Protein AF-A0A1B1AZW5-F1 (afdb_monomer_lite)

Structure (mmCIF, N/CA/C/O backbone):
data_AF-A0A1B1AZW5-F1
#
_entry.id   AF-A0A1B1AZW5-F1
#
loop_
_atom_site.group_PDB
_atom_site.id
_atom_site.type_symbol
_atom_site.label_atom_id
_atom_site.label_alt_id
_atom_site.label_comp_id
_atom_site.label_asym_id
_atom_site.label_entity_id
_atom_site.label_seq_id
_atom_site.pdbx_PDB_ins_code
_atom_site.Cartn_x
_atom_site.Cartn_y
_atom_site.Cartn_z
_atom_site.occupancy
_atom_site.B_iso_or_equiv
_atom_site.auth_seq_id
_atom_site.auth_comp_id
_atom_site.auth_asym_id
_atom_site.auth_atom_id
_atom_site.pdbx_PDB_model_num
ATOM 1 N N . MET A 1 1 ? 13.189 27.263 -8.859 1.00 41.69 1 MET A N 1
ATOM 2 C CA . MET A 1 1 ? 13.300 25.810 -9.128 1.00 41.69 1 MET A CA 1
ATOM 3 C C . MET A 1 1 ? 13.909 25.127 -7.905 1.00 41.69 1 MET A C 1
ATOM 5 O O . MET A 1 1 ? 14.859 25.673 -7.360 1.00 41.69 1 MET A O 1
ATOM 9 N N . CYS A 1 2 ? 13.356 24.007 -7.424 1.00 48.41 2 CYS A N 1
ATOM 10 C CA . CYS A 1 2 ? 13.977 23.192 -6.366 1.00 48.41 2 CYS A CA 1
ATOM 11 C C . CYS A 1 2 ? 14.893 22.147 -7.014 1.00 48.41 2 CYS A C 1
ATOM 13 O O . CYS A 1 2 ? 14.429 21.382 -7.853 1.00 48.41 2 CYS A O 1
ATOM 15 N N . ASN A 1 3 ? 16.177 22.149 -6.657 1.00 66.25 3 ASN A N 1
ATOM 16 C CA . ASN A 1 3 ? 17.158 21.168 -7.116 1.00 66.25 3 ASN A CA 1
ATOM 17 C C . ASN A 1 3 ? 16.912 19.809 -6.425 1.00 66.25 3 ASN A C 1
ATOM 19 O O . ASN A 1 3 ? 16.440 19.784 -5.289 1.00 66.25 3 ASN A O 1
ATOM 23 N N . ALA A 1 4 ? 17.239 18.688 -7.072 1.00 61.00 4 ALA A N 1
ATOM 24 C CA . ALA A 1 4 ? 17.074 17.344 -6.502 1.00 61.00 4 ALA A CA 1
ATOM 25 C C . ALA A 1 4 ? 17.866 17.168 -5.191 1.00 61.00 4 ALA A C 1
ATOM 27 O O . ALA A 1 4 ? 17.342 16.615 -4.228 1.00 61.00 4 ALA A O 1
ATOM 28 N N . ALA A 1 5 ? 19.068 17.749 -5.124 1.00 61.84 5 ALA A N 1
ATOM 29 C CA . ALA A 1 5 ? 19.890 17.773 -3.912 1.00 61.84 5 ALA A CA 1
ATOM 30 C C . ALA A 1 5 ? 19.177 18.456 -2.730 1.00 61.84 5 ALA A C 1
ATOM 32 O O . ALA A 1 5 ? 19.218 17.975 -1.605 1.00 61.84 5 ALA A O 1
ATOM 33 N N . ASP A 1 6 ? 18.432 19.531 -2.994 1.00 62.59 6 ASP A N 1
ATOM 34 C CA . ASP A 1 6 ? 17.707 20.254 -1.948 1.00 62.59 6 ASP A CA 1
ATOM 35 C C . ASP A 1 6 ? 16.499 19.465 -1.420 1.00 62.59 6 ASP A C 1
ATOM 37 O O . ASP A 1 6 ? 16.101 19.625 -0.266 1.00 62.59 6 ASP A O 1
ATOM 41 N N . ALA A 1 7 ? 15.884 18.633 -2.265 1.00 67.31 7 ALA A N 1
ATOM 42 C CA . ALA A 1 7 ? 14.801 17.747 -1.852 1.00 67.31 7 ALA A CA 1
ATOM 43 C C . ALA A 1 7 ? 15.326 16.591 -0.985 1.00 67.31 7 ALA A C 1
ATOM 45 O O . ALA A 1 7 ? 14.679 16.219 -0.004 1.00 67.31 7 ALA A O 1
ATOM 46 N N . GLU A 1 8 ? 16.507 16.062 -1.315 1.00 60.97 8 GLU A N 1
ATOM 47 C CA . GLU A 1 8 ? 17.196 15.038 -0.529 1.00 60.97 8 GLU A CA 1
ATOM 48 C C . GLU A 1 8 ? 17.632 15.579 0.843 1.00 60.97 8 GLU A C 1
ATOM 50 O O . GLU A 1 8 ? 17.304 14.981 1.872 1.00 60.97 8 GLU A O 1
ATOM 55 N N . ASP A 1 9 ? 18.251 16.762 0.876 1.00 70.38 9 ASP A N 1
ATOM 56 C CA . ASP A 1 9 ? 18.648 17.448 2.111 1.00 70.38 9 ASP A CA 1
ATOM 57 C C . ASP A 1 9 ? 17.438 17.768 3.000 1.00 70.38 9 ASP A C 1
ATOM 59 O O . ASP A 1 9 ? 17.462 17.560 4.219 1.00 70.38 9 ASP A O 1
ATOM 63 N N . LEU A 1 10 ? 16.338 18.228 2.394 1.00 74.38 10 LEU A N 1
ATOM 64 C CA . LEU A 1 10 ? 15.077 18.447 3.098 1.00 74.38 10 LEU A CA 1
ATOM 65 C C . LEU A 1 10 ? 14.544 17.135 3.691 1.00 74.38 10 LEU A C 1
ATOM 67 O O . LEU A 1 10 ? 14.148 17.105 4.857 1.00 74.38 10 LEU A O 1
ATOM 71 N N . GLY A 1 11 ? 14.562 16.045 2.920 1.00 62.47 11 GLY A N 1
ATOM 72 C CA . GLY A 1 11 ? 14.155 14.718 3.379 1.00 62.47 11 GLY A CA 1
ATOM 73 C C . GLY A 1 11 ? 14.981 14.230 4.572 1.00 62.47 11 GLY A C 1
ATOM 74 O O . GLY A 1 11 ? 14.414 13.787 5.576 1.00 62.47 11 GLY A O 1
ATOM 75 N N . GLN A 1 12 ? 16.308 14.381 4.516 1.00 63.00 12 GLN A N 1
ATOM 76 C CA . GLN A 1 12 ? 17.202 14.046 5.627 1.00 63.00 12 GLN A CA 1
ATOM 77 C C . GLN A 1 12 ? 16.923 14.898 6.870 1.00 63.00 12 GLN A C 1
ATOM 79 O O . GLN A 1 12 ? 16.816 14.363 7.978 1.00 63.00 12 GLN A O 1
ATOM 84 N N . ALA A 1 13 ? 16.749 16.213 6.707 1.00 71.81 13 ALA A N 1
ATOM 85 C CA . ALA A 1 13 ? 16.444 17.117 7.813 1.00 71.81 13 ALA A CA 1
ATOM 86 C C . ALA A 1 13 ? 15.123 16.746 8.506 1.00 71.81 13 ALA A C 1
ATOM 88 O O . ALA A 1 13 ? 15.053 16.703 9.740 1.00 71.81 13 ALA A O 1
ATOM 89 N N . VAL A 1 14 ? 14.093 16.412 7.722 1.00 78.19 14 VAL A N 1
ATOM 90 C CA . VAL A 1 14 ? 12.798 15.945 8.232 1.00 78.19 14 VAL A CA 1
ATOM 91 C C . VAL A 1 14 ? 12.947 14.624 8.977 1.00 78.19 14 VAL A C 1
ATOM 93 O O . VAL A 1 14 ? 12.447 14.513 10.096 1.00 78.19 14 VAL A O 1
ATOM 96 N N . ALA A 1 15 ? 13.674 13.653 8.420 1.00 60.72 15 ALA A N 1
ATOM 97 C CA . ALA A 1 15 ? 13.893 12.351 9.047 1.00 60.72 15 ALA A CA 1
ATOM 98 C C . ALA A 1 15 ? 14.644 12.465 10.385 1.00 60.72 15 ALA A C 1
ATOM 100 O O . ALA A 1 15 ? 14.195 11.919 11.395 1.00 60.72 15 ALA A O 1
ATOM 101 N N . ILE A 1 16 ? 15.738 13.234 10.434 1.00 73.50 16 ILE A N 1
ATOM 102 C CA . ILE A 1 16 ? 16.523 13.460 11.660 1.00 73.50 16 ILE A CA 1
ATOM 103 C C . ILE A 1 16 ? 15.673 14.161 12.724 1.00 73.50 16 ILE A C 1
ATOM 105 O O . ILE A 1 16 ? 15.733 13.816 13.909 1.00 73.50 16 ILE A O 1
ATOM 109 N N . ARG A 1 17 ? 14.873 15.156 12.326 1.00 67.19 17 ARG A N 1
ATOM 110 C CA . ARG A 1 17 ? 14.063 15.937 13.265 1.00 67.19 17 ARG A CA 1
ATOM 111 C C . ARG A 1 17 ? 12.839 15.169 13.756 1.00 67.19 17 ARG A C 1
ATOM 113 O O . ARG A 1 17 ? 12.508 15.278 14.935 1.00 67.19 17 ARG A O 1
ATOM 120 N N . ALA A 1 18 ? 12.235 14.345 12.904 1.00 66.25 18 ALA A N 1
ATOM 121 C CA . ALA A 1 18 ? 11.207 13.391 13.298 1.00 66.25 18 ALA A CA 1
ATOM 122 C C . ALA A 1 18 ? 11.770 12.333 14.261 1.00 66.25 18 ALA A C 1
ATOM 124 O O . ALA A 1 18 ? 11.164 12.065 15.292 1.00 66.25 18 ALA A O 1
ATOM 125 N N . TRP A 1 19 ? 12.963 11.794 13.996 1.00 68.00 19 TRP A N 1
ATOM 126 C CA . TRP A 1 19 ? 13.606 10.820 14.881 1.00 68.00 19 TRP A CA 1
ATOM 127 C C . TRP A 1 19 ? 13.914 11.403 16.269 1.00 68.00 19 TRP A C 1
ATOM 129 O O . TRP A 1 19 ? 13.552 10.812 17.284 1.00 68.00 19 TRP A O 1
ATOM 139 N N . ARG A 1 20 ? 14.494 12.608 16.333 1.00 59.97 20 ARG A N 1
ATOM 140 C CA . ARG A 1 20 ? 14.781 13.301 17.605 1.00 59.97 20 ARG A CA 1
ATOM 141 C C . ARG A 1 20 ? 13.521 13.735 18.354 1.00 59.97 20 ARG A C 1
ATOM 143 O O . ARG A 1 20 ? 13.502 13.719 19.580 1.00 59.97 20 ARG A O 1
ATOM 150 N N . GLY A 1 21 ? 12.486 14.151 17.626 1.00 61.44 21 GLY A N 1
ATOM 151 C CA . GLY A 1 21 ? 11.216 14.601 18.196 1.00 61.44 21 GLY A CA 1
ATOM 152 C C . GLY A 1 21 ? 10.275 13.466 18.598 1.00 61.44 21 GLY A C 1
ATOM 153 O O . GLY A 1 21 ? 9.289 13.718 19.280 1.00 61.44 21 GLY A O 1
ATOM 154 N N . TYR A 1 22 ? 10.566 12.226 18.198 1.00 56.12 22 TYR A N 1
ATOM 155 C CA . TYR A 1 22 ? 9.701 11.079 18.467 1.00 56.12 22 TYR A CA 1
ATOM 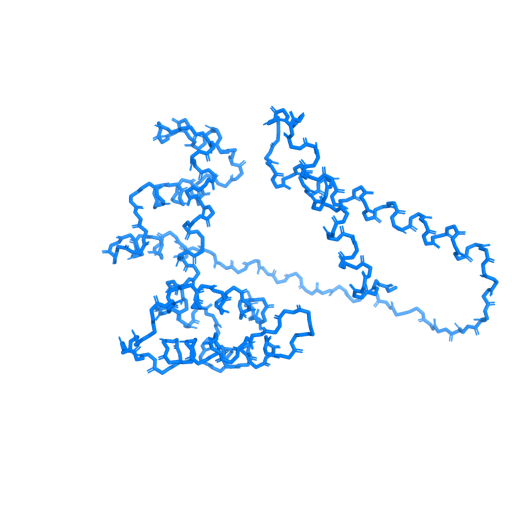156 C C . TYR A 1 22 ? 9.489 10.853 19.969 1.00 56.12 22 TYR A C 1
ATOM 158 O O . TYR A 1 22 ? 8.372 10.596 20.402 1.00 56.12 22 TYR A O 1
ATOM 166 N N . ALA A 1 23 ? 10.538 11.028 20.778 1.00 47.47 23 ALA A N 1
ATOM 167 C CA . ALA A 1 23 ? 10.471 10.853 22.230 1.00 47.47 23 ALA A CA 1
ATOM 168 C C . ALA A 1 23 ? 9.540 11.860 22.938 1.00 47.47 23 ALA A C 1
ATOM 170 O O . ALA A 1 23 ? 9.109 11.609 24.058 1.00 47.47 23 ALA A O 1
ATOM 171 N N . THR A 1 24 ? 9.235 12.996 22.303 1.00 50.38 24 THR A N 1
ATOM 172 C CA . THR A 1 24 ? 8.373 14.058 22.850 1.00 50.38 24 THR A CA 1
ATOM 173 C C . THR A 1 24 ? 7.056 14.207 22.090 1.00 50.38 24 THR A C 1
ATOM 175 O O . THR A 1 24 ? 6.250 15.088 22.403 1.00 50.38 24 THR A O 1
ATOM 178 N N . PHE A 1 25 ? 6.814 13.352 21.097 1.00 59.03 25 PHE A N 1
ATOM 179 C CA . PHE A 1 25 ? 5.582 13.338 20.330 1.00 59.03 25 PHE A CA 1
ATOM 180 C C . PHE A 1 25 ? 4.427 12.818 21.195 1.00 59.03 25 PHE A C 1
ATOM 182 O O . PHE A 1 25 ? 4.409 11.665 21.615 1.00 59.03 25 PHE A O 1
ATOM 189 N N . ARG A 1 26 ? 3.453 13.695 21.460 1.00 53.53 26 ARG A N 1
ATOM 190 C CA . ARG A 1 26 ? 2.340 13.444 22.391 1.00 53.53 26 ARG A CA 1
ATOM 191 C C . ARG A 1 26 ? 1.185 12.630 21.807 1.00 53.53 26 ARG A C 1
ATOM 193 O O . ARG A 1 26 ? 0.274 12.279 22.542 1.00 53.53 26 ARG A O 1
ATOM 200 N N . GLY A 1 27 ? 1.187 12.371 20.499 1.00 55.19 27 GLY A N 1
ATOM 201 C CA . GLY A 1 27 ? 0.109 11.625 19.839 1.00 55.19 27 GLY A CA 1
ATOM 202 C C . GLY A 1 27 ? -1.197 12.400 19.623 1.00 55.19 27 GLY A C 1
ATOM 203 O O . GLY A 1 27 ? -2.145 11.828 19.111 1.00 55.19 27 GLY A O 1
ATOM 204 N N . GLU A 1 28 ? -1.251 13.703 19.922 1.00 53.38 28 GLU A N 1
ATOM 205 C CA . GLU A 1 28 ? -2.441 14.559 19.713 1.00 53.38 28 GLU A CA 1
ATOM 206 C C . GLU A 1 28 ? -2.835 14.733 18.223 1.00 53.38 28 GLU A C 1
ATOM 208 O O . GLU A 1 28 ? -3.880 15.287 17.901 1.00 53.38 28 GLU A O 1
ATOM 213 N N . SER A 1 29 ? -1.995 14.272 17.291 1.00 47.34 29 SER A N 1
ATOM 214 C CA . SER A 1 29 ? -2.260 14.224 15.847 1.00 47.34 29 SER A CA 1
ATOM 215 C C . SER A 1 29 ? -1.660 12.948 15.256 1.00 47.34 29 SER A C 1
ATOM 217 O O . SER A 1 29 ? -0.820 12.313 15.887 1.00 47.34 29 SER A O 1
ATOM 219 N N . ALA A 1 30 ? -2.054 12.548 14.042 1.00 65.00 30 ALA A N 1
ATOM 220 C CA . ALA A 1 30 ? -1.446 11.384 13.397 1.00 65.00 30 ALA A CA 1
ATOM 221 C C . ALA A 1 30 ? 0.061 11.606 13.162 1.00 65.00 30 ALA A C 1
ATOM 223 O O . ALA A 1 30 ? 0.479 12.690 12.757 1.00 65.00 30 ALA A O 1
ATOM 224 N N . PHE A 1 31 ? 0.878 10.563 13.350 1.00 55.19 31 PHE A N 1
ATOM 225 C CA . PHE A 1 31 ? 2.336 10.643 13.175 1.00 55.19 31 PHE A CA 1
ATOM 226 C C . PHE A 1 31 ? 2.733 11.211 11.805 1.00 55.19 31 PHE A C 1
ATOM 228 O O . PHE A 1 31 ? 3.590 12.085 11.728 1.00 55.19 31 PHE A O 1
ATOM 235 N N . LEU A 1 32 ? 2.058 10.785 10.730 1.00 60.12 32 LEU A N 1
ATOM 236 C CA . LEU A 1 32 ? 2.297 11.324 9.390 1.00 60.12 32 LEU A CA 1
ATOM 237 C C . LEU A 1 32 ? 1.965 12.820 9.309 1.00 60.12 32 LEU A C 1
ATOM 239 O O . LEU A 1 32 ? 2.741 13.575 8.742 1.00 60.12 32 LEU A O 1
ATOM 243 N N . THR A 1 33 ? 0.870 13.271 9.921 1.00 59.19 33 THR A N 1
ATOM 244 C CA . THR A 1 33 ? 0.509 14.697 9.993 1.00 59.19 33 THR A CA 1
ATOM 245 C C . THR A 1 33 ? 1.567 15.503 10.746 1.00 59.19 33 THR A C 1
ATOM 247 O O . THR A 1 33 ? 1.947 16.590 10.317 1.00 59.19 33 THR A O 1
ATOM 250 N N . TRP A 1 34 ? 2.104 14.956 11.835 1.00 80.44 34 TRP A N 1
ATOM 251 C CA . TRP A 1 34 ? 3.186 15.577 12.594 1.00 80.44 34 TRP A CA 1
ATOM 252 C C . TRP A 1 34 ? 4.502 15.643 11.802 1.00 80.44 34 TRP A C 1
ATOM 254 O O . TRP A 1 34 ? 5.140 16.697 11.767 1.00 80.44 34 TRP A O 1
ATOM 264 N N . VAL A 1 35 ? 4.871 14.566 11.100 1.00 74.06 35 VAL A N 1
ATOM 265 C CA . VAL A 1 35 ? 6.030 14.537 10.191 1.00 74.06 35 VAL A CA 1
ATOM 266 C C . VAL A 1 35 ? 5.843 15.517 9.033 1.00 74.06 35 VAL A C 1
ATOM 268 O O . VAL A 1 35 ? 6.765 16.264 8.719 1.00 74.06 35 VAL A O 1
ATOM 271 N N . MET A 1 36 ? 4.647 15.602 8.450 1.00 73.69 36 MET A N 1
ATOM 272 C CA . MET A 1 36 ? 4.334 16.576 7.402 1.00 73.69 36 MET A CA 1
ATOM 273 C C . MET A 1 36 ? 4.419 18.012 7.922 1.00 73.69 36 MET A C 1
ATOM 275 O O . MET A 1 36 ? 4.959 18.874 7.239 1.00 73.69 36 MET A O 1
ATOM 279 N N . ALA A 1 37 ? 4.006 18.276 9.163 1.00 76.56 37 ALA A N 1
ATOM 280 C CA . ALA A 1 37 ? 4.204 19.583 9.783 1.00 76.56 37 ALA A CA 1
ATOM 281 C C . ALA A 1 37 ? 5.695 19.903 10.019 1.00 76.56 37 ALA A C 1
ATOM 283 O O . ALA A 1 37 ? 6.102 21.065 9.957 1.00 76.56 37 ALA A O 1
ATOM 284 N N . ILE A 1 38 ? 6.537 18.904 10.308 1.00 78.50 38 ILE A N 1
ATOM 285 C CA . ILE A 1 38 ? 8.002 19.070 10.321 1.00 78.50 38 ILE A CA 1
ATOM 286 C C . ILE A 1 38 ? 8.495 19.403 8.905 1.00 78.50 38 ILE A C 1
ATOM 288 O O . ILE A 1 38 ? 9.206 20.392 8.748 1.00 78.50 38 ILE A O 1
ATOM 292 N N . ALA A 1 39 ? 8.047 18.669 7.884 1.00 77.12 39 ALA A N 1
ATOM 293 C CA . ALA A 1 39 ? 8.408 18.902 6.486 1.00 77.12 39 ALA A CA 1
ATOM 294 C C . ALA A 1 39 ? 8.044 20.304 5.991 1.00 77.12 39 ALA A C 1
ATOM 296 O O . ALA A 1 39 ? 8.899 20.994 5.441 1.00 77.12 39 ALA A O 1
ATOM 297 N N . SER A 1 40 ? 6.830 20.781 6.265 1.00 77.25 40 SER A N 1
ATOM 298 C CA . SER A 1 40 ? 6.410 22.137 5.900 1.00 77.25 40 SER A CA 1
ATOM 299 C C . SER A 1 40 ? 7.272 23.214 6.568 1.00 77.25 40 SER A C 1
ATOM 301 O O . SER A 1 40 ? 7.622 24.208 5.934 1.00 77.25 40 SER A O 1
ATOM 303 N N . ARG A 1 41 ? 7.665 23.016 7.836 1.00 84.38 41 ARG A N 1
ATOM 304 C CA . ARG A 1 41 ? 8.540 23.956 8.558 1.00 84.38 41 ARG A CA 1
ATOM 305 C C . ARG A 1 41 ? 9.965 23.968 8.009 1.00 84.38 41 ARG A C 1
ATOM 307 O O . ARG A 1 41 ? 10.543 25.046 7.877 1.00 84.38 41 ARG A O 1
ATOM 314 N N . GLU A 1 42 ? 10.530 22.808 7.685 1.00 80.69 42 GLU A N 1
ATOM 315 C CA . GLU A 1 42 ? 11.876 22.736 7.103 1.00 80.69 42 GLU A CA 1
ATOM 316 C C . GLU A 1 42 ? 11.902 23.271 5.659 1.00 80.69 42 GLU A C 1
ATOM 318 O O . GLU A 1 42 ? 12.819 24.007 5.299 1.00 80.69 42 GLU A O 1
ATOM 323 N N . ALA A 1 43 ? 10.850 23.037 4.867 1.00 78.81 43 ALA A N 1
ATOM 324 C CA . ALA A 1 43 ? 10.714 23.615 3.529 1.00 78.81 43 ALA A CA 1
ATOM 325 C C . ALA A 1 43 ? 10.640 25.153 3.572 1.00 78.81 43 ALA A C 1
ATOM 327 O O . ALA A 1 43 ? 11.313 25.836 2.798 1.00 78.81 43 ALA A O 1
ATOM 328 N N . ALA A 1 44 ? 9.880 25.711 4.522 1.00 81.62 44 ALA A N 1
ATOM 329 C CA . ALA A 1 44 ? 9.795 27.156 4.727 1.00 81.62 44 ALA A CA 1
ATOM 330 C C . ALA A 1 44 ? 11.143 27.768 5.153 1.00 81.62 44 ALA A C 1
ATOM 332 O O . ALA A 1 44 ? 11.517 28.841 4.678 1.00 81.62 44 ALA A O 1
ATOM 333 N N . ARG A 1 45 ? 11.911 27.079 6.008 1.00 78.44 45 ARG A N 1
ATOM 334 C CA . ARG A 1 45 ? 13.268 27.508 6.389 1.00 78.44 45 ARG A CA 1
ATOM 335 C C . ARG A 1 45 ? 14.227 27.508 5.210 1.00 78.44 45 ARG A C 1
ATOM 337 O O . ARG A 1 45 ? 14.983 28.465 5.054 1.00 78.44 45 ARG A O 1
ATOM 344 N N . LEU A 1 46 ? 14.179 26.469 4.381 1.00 77.94 46 LEU A N 1
ATOM 345 C CA . LEU A 1 46 ? 15.002 26.376 3.182 1.00 77.94 46 LEU A CA 1
ATOM 346 C C . LEU A 1 46 ? 14.678 27.514 2.202 1.00 77.94 46 LEU A C 1
ATOM 348 O O . LEU A 1 46 ? 15.587 28.169 1.693 1.00 77.94 46 LEU A O 1
ATOM 352 N N . ALA A 1 47 ? 13.392 27.817 2.003 1.00 78.06 47 ALA A N 1
ATOM 353 C CA . ALA A 1 47 ? 12.950 28.944 1.184 1.00 78.06 47 ALA A CA 1
ATOM 354 C C . ALA A 1 47 ? 13.432 30.300 1.738 1.00 78.06 47 ALA A C 1
ATOM 356 O O . ALA A 1 47 ? 13.971 31.114 0.989 1.00 78.06 47 ALA A O 1
ATOM 357 N N . ALA A 1 48 ? 13.321 30.522 3.052 1.00 75.88 48 ALA A N 1
ATOM 358 C CA . ALA A 1 48 ? 13.802 31.744 3.698 1.00 75.88 48 ALA A CA 1
ATOM 359 C C . ALA A 1 48 ? 15.332 31.897 3.615 1.00 75.88 48 ALA A C 1
ATOM 361 O O . ALA A 1 48 ? 15.840 33.002 3.419 1.00 75.88 48 ALA A O 1
ATOM 362 N N . HIS A 1 49 ? 16.079 30.796 3.734 1.00 72.56 49 HIS A N 1
ATOM 363 C CA . HIS A 1 49 ? 17.532 30.793 3.576 1.00 72.56 49 HIS A CA 1
ATOM 364 C C . HIS A 1 49 ? 17.949 31.132 2.138 1.00 72.56 49 HIS A C 1
ATOM 366 O O . HIS A 1 49 ? 18.885 31.903 1.936 1.00 72.56 49 HIS A O 1
ATOM 372 N N . ARG A 1 50 ? 17.226 30.612 1.136 1.00 70.62 50 ARG A N 1
ATOM 373 C CA . ARG A 1 50 ? 17.448 30.958 -0.275 1.00 70.62 50 ARG A CA 1
ATOM 374 C C . ARG A 1 50 ? 17.191 32.430 -0.557 1.00 70.62 50 ARG A C 1
ATOM 376 O O . ARG A 1 50 ? 18.021 33.048 -1.209 1.00 70.62 50 ARG A O 1
ATOM 383 N N . LEU A 1 51 ? 16.097 32.992 -0.042 1.00 70.44 51 LEU A N 1
ATOM 384 C CA . LEU A 1 51 ? 15.778 34.408 -0.237 1.00 70.44 51 LEU A CA 1
ATOM 385 C C . LEU A 1 51 ? 16.896 35.309 0.309 1.00 70.44 51 LEU A C 1
ATOM 387 O O . LEU A 1 51 ? 17.402 36.166 -0.404 1.00 70.44 51 LEU A O 1
ATOM 391 N N . ARG A 1 52 ? 17.388 35.015 1.519 1.00 71.19 52 ARG A N 1
ATOM 392 C CA . ARG A 1 52 ? 18.520 35.736 2.132 1.00 71.19 52 ARG A CA 1
ATOM 393 C C . ARG A 1 52 ? 19.849 35.555 1.392 1.00 71.19 52 ARG A C 1
ATOM 395 O O . ARG A 1 52 ? 20.744 36.384 1.535 1.00 71.19 52 ARG A O 1
ATOM 402 N N . ARG A 1 53 ? 20.018 34.446 0.666 1.00 63.44 53 ARG A N 1
ATOM 403 C CA . ARG A 1 53 ? 21.209 34.170 -0.152 1.00 63.44 53 ARG A CA 1
ATOM 404 C C . ARG A 1 53 ? 21.129 34.890 -1.500 1.00 63.44 53 ARG A C 1
ATOM 406 O O . ARG A 1 53 ? 22.118 35.481 -1.908 1.00 63.44 53 ARG A O 1
ATOM 413 N N . ALA A 1 54 ? 19.948 34.923 -2.115 1.00 59.88 54 ALA A N 1
ATOM 414 C CA . ALA A 1 54 ? 19.669 35.681 -3.333 1.00 59.88 54 ALA A CA 1
ATOM 415 C C . ALA A 1 54 ? 19.759 37.202 -3.112 1.00 59.88 54 ALA A C 1
ATOM 417 O O . ALA A 1 54 ? 20.255 37.911 -3.971 1.00 59.88 54 ALA A O 1
ATOM 418 N N . GLU A 1 55 ? 19.380 37.711 -1.936 1.00 59.22 55 GLU A N 1
ATOM 419 C CA . GLU A 1 55 ? 19.586 39.124 -1.564 1.00 59.22 55 GLU A CA 1
ATOM 420 C C . GLU A 1 55 ? 21.071 39.509 -1.396 1.00 59.22 55 GLU A C 1
ATOM 422 O O . GLU A 1 55 ? 21.401 40.693 -1.362 1.00 59.22 55 GLU A O 1
ATOM 427 N N . ARG A 1 56 ? 21.979 38.529 -1.279 1.00 53.69 56 ARG A N 1
ATOM 428 C CA . ARG A 1 56 ? 23.431 38.745 -1.140 1.00 53.69 56 ARG A CA 1
ATOM 429 C C . ARG A 1 56 ? 24.212 38.545 -2.442 1.00 53.69 56 ARG A C 1
ATOM 431 O O . ARG A 1 56 ? 25.382 38.915 -2.486 1.00 53.69 56 ARG A O 1
ATOM 438 N N . GLU A 1 57 ? 23.591 38.001 -3.485 1.00 49.50 57 GLU A N 1
ATOM 439 C CA . GLU A 1 57 ? 24.193 37.788 -4.805 1.00 49.50 57 GLU A CA 1
ATOM 440 C C . GLU A 1 57 ? 23.459 38.674 -5.830 1.00 49.50 57 GLU A C 1
ATOM 442 O O . GLU A 1 57 ? 22.285 38.469 -6.121 1.00 49.50 57 GLU A O 1
ATOM 447 N N . VAL A 1 58 ? 24.135 39.709 -6.346 1.00 40.16 58 VAL A N 1
ATOM 448 C CA . VAL A 1 58 ? 23.559 40.669 -7.310 1.00 40.16 58 VAL A CA 1
ATOM 449 C C . VAL A 1 58 ? 23.182 39.946 -8.621 1.00 40.16 58 VAL A C 1
ATOM 451 O O . VAL A 1 58 ? 24.031 39.226 -9.151 1.00 40.16 58 VAL A O 1
ATOM 454 N N . PRO A 1 59 ? 21.967 40.119 -9.185 1.00 43.34 59 PRO A N 1
ATOM 455 C CA . PRO A 1 59 ? 21.525 39.353 -10.355 1.00 43.34 59 PRO A CA 1
ATOM 456 C C . PRO A 1 59 ? 22.073 39.915 -11.676 1.00 43.34 59 PRO A C 1
ATOM 458 O O . PRO A 1 59 ? 22.082 41.128 -11.876 1.00 43.34 59 PRO A O 1
ATOM 461 N N . LEU A 1 60 ? 22.439 39.034 -12.614 1.00 35.78 60 LEU A N 1
ATOM 462 C CA . LEU A 1 60 ? 22.580 39.378 -14.033 1.00 35.78 60 LEU A CA 1
ATOM 463 C C . LEU A 1 60 ? 21.222 39.144 -14.719 1.00 35.78 60 LEU A C 1
ATOM 465 O O . LEU A 1 60 ? 20.673 38.044 -14.646 1.00 35.78 60 LEU A O 1
ATOM 469 N N . GLU A 1 61 ? 20.665 40.192 -15.325 1.00 41.34 61 GLU A N 1
ATOM 470 C CA . GLU A 1 61 ? 19.334 40.204 -15.942 1.00 41.34 61 GLU A CA 1
ATOM 471 C C . GLU A 1 61 ? 19.183 39.161 -17.061 1.00 41.34 61 GLU A C 1
ATOM 473 O O . GLU A 1 61 ? 19.976 39.117 -18.001 1.00 41.34 61 GLU A O 1
ATOM 478 N N . VAL A 1 62 ? 18.099 38.382 -17.013 1.00 35.81 62 VAL A N 1
ATOM 479 C CA . VAL A 1 62 ? 17.543 37.693 -18.185 1.00 35.81 62 VAL A CA 1
ATOM 480 C C . VAL A 1 62 ? 16.047 37.984 -18.216 1.00 35.81 62 VAL A C 1
ATOM 482 O O . VAL A 1 62 ? 15.290 37.521 -17.364 1.00 35.81 62 VAL A O 1
ATOM 485 N N . GLN A 1 63 ? 15.640 38.797 -19.190 1.00 39.97 63 GLN A N 1
ATOM 486 C CA . GLN A 1 63 ? 14.244 39.062 -19.518 1.00 39.97 63 GLN A CA 1
ATOM 487 C C . GLN A 1 63 ? 13.612 37.802 -20.126 1.00 39.97 63 GLN A C 1
ATOM 489 O O . GLN A 1 63 ? 14.103 37.276 -21.123 1.00 39.97 63 GLN A O 1
ATOM 494 N N . GLY A 1 64 ? 12.513 37.333 -19.539 1.00 33.59 64 GLY A N 1
ATOM 495 C CA . GLY A 1 64 ? 11.674 36.265 -20.076 1.00 33.59 64 GLY A CA 1
ATOM 496 C C . GLY A 1 64 ? 10.236 36.473 -19.614 1.00 33.59 64 GLY A C 1
ATOM 497 O O . GLY A 1 64 ? 9.984 36.586 -18.417 1.00 33.59 64 GLY A O 1
ATOM 498 N N . GLU A 1 65 ? 9.327 36.604 -20.575 1.00 32.28 65 GLU A N 1
ATOM 499 C CA . GLU A 1 65 ? 7.923 36.987 -20.404 1.00 32.28 65 GLU A CA 1
ATOM 500 C C . GLU A 1 65 ? 7.100 36.077 -19.466 1.00 32.28 65 GLU A C 1
ATOM 502 O O . GLU A 1 65 ? 7.427 34.898 -19.290 1.00 32.28 65 GLU A O 1
ATOM 507 N N . PRO A 1 66 ? 6.004 36.591 -18.868 1.00 36.03 66 PRO A N 1
ATOM 508 C CA . PRO A 1 66 ? 5.177 35.823 -17.945 1.00 36.03 66 PRO A CA 1
ATOM 509 C C . PRO A 1 66 ? 4.371 34.744 -18.682 1.00 36.03 66 PRO A C 1
ATOM 511 O O . PRO A 1 66 ? 3.388 35.028 -19.364 1.00 36.03 66 PRO A O 1
ATOM 514 N N . VAL A 1 67 ? 4.750 33.480 -18.488 1.00 35.41 67 VAL A N 1
ATOM 515 C CA . VAL A 1 67 ? 3.918 32.331 -18.864 1.00 35.41 67 VAL A CA 1
ATOM 516 C C . VAL A 1 67 ? 2.729 32.272 -17.907 1.00 35.41 67 VAL A C 1
ATOM 518 O O . VAL A 1 67 ? 2.882 32.070 -16.701 1.00 35.41 67 VAL A O 1
ATOM 521 N N . THR A 1 68 ? 1.534 32.476 -18.451 1.00 35.97 68 THR A N 1
ATOM 522 C CA . THR A 1 68 ? 0.264 32.310 -17.752 1.00 35.97 68 THR A CA 1
ATOM 523 C C . THR A 1 68 ? 0.144 30.886 -17.212 1.00 35.97 68 THR A C 1
ATOM 525 O O . THR A 1 68 ? 0.357 29.904 -17.923 1.00 35.97 68 THR A O 1
ATOM 528 N N . ALA A 1 69 ? -0.192 30.771 -15.926 1.00 37.12 69 ALA A N 1
ATOM 529 C CA . ALA A 1 69 ? -0.512 29.503 -15.292 1.00 37.12 69 ALA A CA 1
ATOM 530 C C . ALA A 1 69 ? -1.766 28.921 -15.958 1.00 37.12 69 ALA A C 1
ATOM 532 O O . ALA A 1 69 ? -2.889 29.310 -15.640 1.00 37.12 69 ALA A O 1
ATOM 533 N N . ALA A 1 70 ? -1.568 28.016 -16.915 1.00 34.56 70 ALA A N 1
ATOM 534 C CA . ALA A 1 70 ? -2.639 27.198 -17.445 1.00 34.56 70 ALA A CA 1
ATOM 535 C C . ALA A 1 70 ? -3.252 26.417 -16.276 1.00 34.56 70 ALA A C 1
ATOM 537 O O . ALA A 1 70 ? -2.579 25.616 -15.624 1.00 34.56 70 ALA A O 1
ATOM 538 N N . CYS A 1 71 ? -4.523 26.690 -15.987 1.00 33.06 71 CYS A N 1
ATOM 539 C CA . CYS A 1 71 ? -5.331 25.858 -15.117 1.00 33.06 71 CYS A CA 1
ATOM 540 C C . CYS A 1 71 ? -5.332 24.444 -15.706 1.00 33.06 71 CYS A C 1
ATOM 542 O O . CYS A 1 71 ? -5.979 24.194 -16.722 1.00 33.06 71 CYS A O 1
ATOM 544 N N . LEU A 1 72 ? -4.572 23.534 -15.094 1.00 39.81 72 LEU A N 1
ATOM 545 C CA . LEU A 1 72 ? -4.708 22.107 -15.356 1.00 39.81 72 LEU A CA 1
ATOM 546 C C . LEU A 1 72 ? -6.173 21.733 -15.080 1.00 39.81 72 LEU A C 1
ATOM 548 O O . LEU A 1 72 ? -6.687 22.116 -14.023 1.00 39.81 72 LEU A O 1
ATOM 552 N N . PRO A 1 73 ? -6.863 21.035 -15.998 1.00 33.75 73 PRO A N 1
ATOM 553 C CA . PRO A 1 73 ? -8.188 20.513 -15.710 1.00 33.75 73 PRO A CA 1
ATOM 554 C C . PRO A 1 73 ? -8.084 19.638 -14.460 1.00 33.75 73 PRO A C 1
ATOM 556 O O . PRO A 1 73 ? -7.244 18.742 -14.385 1.00 33.75 73 PRO A O 1
ATOM 559 N N . HIS A 1 74 ? -8.893 19.952 -13.449 1.00 36.53 74 HIS A N 1
ATOM 560 C CA . HIS A 1 74 ? -9.064 19.103 -12.279 1.00 36.53 74 HIS A CA 1
ATOM 561 C C . HIS A 1 74 ? -9.763 17.839 -12.789 1.00 36.53 74 HIS A C 1
ATOM 563 O O . HIS A 1 74 ? -10.977 17.839 -12.973 1.00 36.53 74 HIS A O 1
ATOM 569 N N . ALA A 1 75 ? -8.986 16.818 -13.152 1.00 38.41 75 ALA A N 1
ATOM 570 C CA . ALA A 1 75 ? -9.536 15.493 -13.379 1.00 38.41 75 ALA A CA 1
ATOM 571 C C . ALA A 1 75 ? -10.218 15.065 -12.075 1.00 38.41 75 ALA A C 1
ATOM 573 O O . ALA A 1 75 ? -9.651 15.258 -10.993 1.00 38.41 75 ALA A O 1
ATOM 574 N N . ASP A 1 76 ? -11.444 14.553 -12.174 1.00 36.44 76 ASP A N 1
ATOM 575 C CA . ASP A 1 76 ? -12.109 13.947 -11.028 1.00 36.44 76 ASP A CA 1
ATOM 576 C C . ASP A 1 76 ? -11.172 12.893 -10.420 1.00 36.44 76 ASP A C 1
ATOM 578 O O . ASP A 1 76 ? -10.492 12.182 -11.167 1.00 36.44 76 ASP A O 1
ATOM 582 N N . PRO A 1 77 ? -11.082 12.791 -9.083 1.00 43.03 77 PRO A N 1
ATOM 583 C CA . PRO A 1 77 ? -10.231 11.789 -8.466 1.00 43.03 77 PRO A CA 1
ATOM 584 C C . PRO A 1 77 ? -10.628 10.397 -8.985 1.00 43.03 77 PRO A C 1
ATOM 586 O O . PRO A 1 77 ? -11.828 10.105 -9.052 1.00 43.03 77 PRO A O 1
ATOM 589 N N . PRO A 1 78 ? -9.661 9.528 -9.331 1.00 50.44 78 PRO A N 1
ATOM 590 C CA . PRO A 1 78 ? -9.965 8.190 -9.819 1.00 50.44 78 PRO A CA 1
ATOM 591 C C . PRO A 1 78 ? -10.888 7.461 -8.844 1.00 50.44 78 PRO A C 1
ATOM 593 O O . PRO A 1 78 ? -10.667 7.485 -7.628 1.00 50.44 78 PRO A O 1
ATOM 596 N N . SER A 1 79 ? -11.928 6.802 -9.371 1.00 56.72 79 SER A N 1
ATOM 597 C CA . SER A 1 79 ? -12.839 6.006 -8.543 1.00 56.72 79 SER A CA 1
ATOM 598 C C . SER A 1 79 ? -12.045 4.951 -7.767 1.00 56.72 79 SER A C 1
ATOM 600 O O . SER A 1 79 ? -11.214 4.216 -8.309 1.00 56.72 79 SER A O 1
ATOM 602 N N . THR A 1 80 ? -12.315 4.888 -6.465 1.00 66.00 80 THR A N 1
ATOM 603 C CA . THR A 1 80 ? -11.697 3.948 -5.520 1.00 66.00 80 THR A CA 1
ATOM 604 C C . THR A 1 80 ? -12.683 2.881 -5.044 1.00 66.00 80 THR A C 1
ATOM 606 O O . THR A 1 80 ? -12.379 2.112 -4.130 1.00 66.00 80 THR A O 1
ATOM 609 N N . ASP A 1 81 ? -13.841 2.779 -5.705 1.00 73.69 81 ASP A N 1
ATOM 610 C CA . ASP A 1 81 ? -14.959 1.906 -5.320 1.00 73.69 81 ASP A CA 1
ATOM 611 C C . ASP A 1 81 ? -14.599 0.414 -5.367 1.00 73.69 81 ASP A C 1
ATOM 613 O O . ASP A 1 81 ? -15.245 -0.419 -4.735 1.00 73.69 81 ASP A O 1
ATOM 617 N N . TRP A 1 82 ? -13.527 0.068 -6.081 1.00 80.06 82 TRP A N 1
ATOM 618 C CA . TRP A 1 82 ? -12.999 -1.288 -6.207 1.00 80.06 82 TRP A CA 1
ATOM 619 C C . TRP A 1 82 ? -12.079 -1.704 -5.042 1.00 80.06 82 TRP A C 1
ATOM 621 O O . TRP A 1 82 ? -11.859 -2.900 -4.832 1.00 80.06 82 TRP A O 1
ATOM 631 N N . LEU A 1 83 ? -11.556 -0.761 -4.245 1.00 80.88 83 LEU A N 1
ATOM 632 C CA . LEU A 1 83 ? -10.644 -1.058 -3.128 1.00 80.88 83 LEU A CA 1
ATOM 633 C C . LEU A 1 83 ? -11.236 -2.005 -2.066 1.00 80.88 83 LEU A C 1
ATOM 635 O O . LEU A 1 83 ? -10.508 -2.889 -1.603 1.00 80.88 83 LEU A O 1
ATOM 639 N N . PRO A 1 84 ? -12.515 -1.875 -1.655 1.00 84.81 84 PRO A N 1
ATOM 640 C CA . PRO A 1 84 ? -13.100 -2.771 -0.665 1.00 84.81 84 PRO A CA 1
ATOM 641 C C . PRO A 1 84 ? -13.162 -4.225 -1.147 1.00 84.81 84 PRO A C 1
ATOM 643 O O . PRO A 1 84 ? -12.919 -5.125 -0.342 1.00 84.81 84 PRO A O 1
ATOM 646 N N . ALA A 1 85 ? -13.443 -4.442 -2.438 1.00 88.50 85 ALA A N 1
ATOM 647 C CA . ALA A 1 85 ? -13.466 -5.765 -3.061 1.00 88.50 85 ALA A CA 1
ATOM 648 C C . ALA A 1 85 ? -12.050 -6.339 -3.215 1.00 88.50 85 ALA A C 1
ATOM 650 O O . ALA A 1 85 ? -11.827 -7.510 -2.914 1.00 88.50 85 ALA A O 1
ATOM 651 N N . LEU A 1 86 ? -11.062 -5.511 -3.589 1.00 87.12 86 LEU A N 1
ATOM 652 C CA . LEU A 1 86 ? -9.660 -5.941 -3.609 1.00 87.12 86 LEU A CA 1
ATOM 653 C C . LEU A 1 86 ? -9.211 -6.432 -2.225 1.00 87.12 86 LEU A C 1
ATOM 655 O O . LEU A 1 86 ? -8.552 -7.467 -2.121 1.00 87.12 86 LEU A O 1
ATOM 659 N N . ALA A 1 87 ? -9.537 -5.683 -1.168 1.00 85.38 87 ALA A N 1
ATOM 660 C CA . ALA A 1 87 ? -9.139 -6.030 0.193 1.00 85.38 87 ALA A CA 1
ATOM 661 C C . ALA A 1 87 ? -9.741 -7.366 0.652 1.00 85.38 87 ALA A C 1
ATOM 663 O O . ALA A 1 87 ? -9.056 -8.147 1.311 1.00 85.38 87 ALA A O 1
ATOM 664 N N . GLU A 1 88 ? -10.993 -7.627 0.280 1.00 93.94 88 GLU A N 1
ATOM 665 C CA . GLU A 1 88 ? -11.692 -8.884 0.552 1.00 93.94 88 GLU A CA 1
ATOM 666 C C . GLU A 1 88 ? -11.029 -10.057 -0.171 1.00 93.94 88 GLU A C 1
ATOM 668 O O . GLU A 1 88 ? -10.566 -10.992 0.480 1.00 93.94 88 GLU A O 1
ATOM 673 N N . GLN A 1 89 ? -10.829 -9.948 -1.485 1.00 93.00 89 GLN A N 1
ATOM 674 C CA . GLN A 1 89 ? -10.167 -10.994 -2.267 1.00 93.00 89 GLN A CA 1
ATOM 675 C C . GLN A 1 89 ? -8.728 -11.264 -1.794 1.00 93.00 89 GLN A C 1
ATOM 677 O O . GLN A 1 89 ? -8.261 -12.402 -1.797 1.00 93.00 89 GLN A O 1
ATOM 682 N N . ALA A 1 90 ? -7.997 -10.227 -1.374 1.00 90.81 90 ALA A N 1
ATOM 683 C CA . ALA A 1 90 ? -6.653 -10.385 -0.824 1.00 90.81 90 ALA A CA 1
ATOM 684 C C . ALA A 1 90 ? -6.660 -11.080 0.551 1.00 90.81 90 ALA A C 1
ATOM 686 O O . ALA A 1 90 ? -5.709 -11.783 0.891 1.00 90.81 90 ALA A O 1
ATOM 687 N N . CYS A 1 91 ? -7.726 -10.926 1.341 1.00 95.88 91 CYS A N 1
ATOM 688 C CA . CYS A 1 91 ? -7.921 -11.699 2.565 1.00 95.88 91 CYS A CA 1
ATOM 689 C C . CYS A 1 91 ? -8.242 -13.169 2.249 1.00 95.88 91 CYS A C 1
ATOM 691 O O . CYS A 1 91 ? -7.653 -14.062 2.854 1.00 95.88 91 CYS A O 1
ATOM 693 N N . GLU A 1 92 ? -9.120 -13.432 1.278 1.00 95.50 92 GLU A N 1
ATOM 694 C CA . GLU A 1 92 ? -9.499 -14.791 0.855 1.00 95.50 92 GLU A CA 1
ATOM 695 C C . GLU A 1 92 ? -8.313 -15.590 0.298 1.00 95.50 92 GLU A C 1
ATOM 697 O O . GLU A 1 92 ? -8.171 -16.778 0.585 1.00 95.50 92 GLU A O 1
ATOM 702 N N . ARG A 1 93 ? -7.412 -14.933 -0.444 1.00 93.12 93 ARG A N 1
ATOM 703 C CA . ARG A 1 93 ? -6.155 -15.532 -0.928 1.00 93.12 93 ARG A CA 1
ATOM 704 C C . ARG A 1 93 ? -5.100 -15.727 0.166 1.00 93.12 93 ARG A C 1
ATOM 706 O O . ARG A 1 93 ? -4.096 -16.394 -0.073 1.00 93.12 93 ARG A O 1
ATOM 713 N N . GLY A 1 94 ? -5.304 -15.147 1.350 1.00 93.00 94 GLY A N 1
ATOM 714 C CA . GLY A 1 94 ? -4.352 -15.189 2.460 1.00 93.00 94 GLY A CA 1
ATOM 715 C C . GLY A 1 94 ? -3.198 -14.185 2.358 1.00 93.00 94 GLY A C 1
ATOM 716 O O . GLY A 1 94 ? -2.249 -14.271 3.140 1.00 93.00 94 GLY A O 1
ATOM 717 N N . ASP A 1 95 ? -3.263 -13.214 1.440 1.00 89.69 95 ASP A N 1
ATOM 718 C CA . ASP A 1 95 ? -2.272 -12.134 1.339 1.00 89.69 95 ASP A CA 1
ATOM 719 C C . ASP A 1 95 ? -2.345 -11.221 2.577 1.00 89.69 95 ASP A C 1
ATOM 721 O O . ASP A 1 95 ? -1.325 -10.823 3.163 1.00 89.69 95 ASP A O 1
ATOM 725 N N . LEU A 1 96 ? -3.574 -10.903 2.996 1.00 91.12 96 LEU A N 1
ATOM 726 C CA . LEU A 1 96 ? -3.888 -10.160 4.215 1.00 91.12 96 LEU A CA 1
ATOM 727 C C . LEU A 1 96 ? -4.366 -11.119 5.304 1.00 91.12 96 LEU A C 1
ATOM 729 O O . LEU A 1 96 ? -5.153 -12.026 5.053 1.00 91.12 96 LEU A O 1
ATOM 733 N N . ASN A 1 97 ? -3.928 -10.880 6.540 1.00 94.50 97 ASN A N 1
ATOM 734 C CA . ASN A 1 97 ? -4.565 -11.518 7.691 1.00 94.50 97 ASN A CA 1
ATOM 735 C C . ASN A 1 97 ? -5.861 -10.783 8.080 1.00 94.50 97 ASN A C 1
ATOM 737 O O . ASN A 1 97 ? -6.103 -9.650 7.660 1.00 94.50 97 ASN A O 1
ATOM 741 N N . LEU A 1 98 ? -6.664 -11.405 8.947 1.00 96.06 98 LEU A N 1
ATOM 742 C CA . LEU A 1 98 ? -7.958 -10.863 9.368 1.00 96.06 98 LEU A CA 1
ATOM 743 C C . LEU A 1 98 ? -7.857 -9.459 9.993 1.00 96.06 98 LEU A C 1
ATOM 745 O O . LEU A 1 98 ? -8.703 -8.610 9.732 1.00 96.06 98 LEU A O 1
ATOM 749 N N . THR A 1 99 ? -6.814 -9.184 10.786 1.00 94.12 99 THR A N 1
ATOM 750 C CA . THR A 1 99 ? -6.607 -7.865 11.409 1.00 94.12 99 THR A CA 1
ATOM 751 C C . THR A 1 99 ? -6.260 -6.796 10.373 1.00 94.12 99 THR A C 1
ATOM 753 O O . THR A 1 99 ? -6.796 -5.693 10.420 1.00 94.12 99 THR A O 1
ATOM 756 N N . GLU A 1 100 ? -5.369 -7.107 9.434 1.00 91.69 100 GLU A N 1
ATOM 757 C CA . GLU A 1 100 ? -5.000 -6.225 8.323 1.00 91.69 100 GLU A CA 1
ATOM 758 C C . GLU A 1 100 ? -6.218 -5.900 7.454 1.00 91.69 100 GLU A C 1
ATOM 760 O O . GLU A 1 100 ? -6.464 -4.731 7.160 1.00 91.69 100 GLU A O 1
ATOM 765 N N . TYR A 1 101 ? -7.009 -6.919 7.111 1.00 96.19 101 TYR A N 1
ATOM 766 C CA . TYR A 1 101 ? -8.260 -6.764 6.377 1.00 96.19 101 TYR A CA 1
ATOM 767 C C . TYR A 1 101 ? -9.258 -5.873 7.126 1.00 96.19 101 TYR A C 1
ATOM 769 O O . TYR A 1 101 ? -9.718 -4.872 6.574 1.00 96.19 101 TYR A O 1
ATOM 777 N N . ALA A 1 102 ? -9.546 -6.180 8.395 1.00 96.69 102 ALA A N 1
ATOM 778 C CA . ALA A 1 102 ? -10.508 -5.434 9.204 1.00 96.69 102 ALA A CA 1
ATOM 779 C C . ALA A 1 102 ? -10.132 -3.948 9.325 1.00 96.69 102 ALA A C 1
ATOM 781 O O . ALA A 1 102 ? -10.981 -3.071 9.170 1.00 96.69 102 ALA A O 1
ATOM 782 N N . VAL A 1 103 ? -8.843 -3.655 9.524 1.00 90.00 103 VAL A N 1
ATOM 783 C CA . VAL A 1 103 ? -8.333 -2.280 9.594 1.00 90.00 103 VAL A CA 1
ATOM 784 C C . VAL A 1 103 ? -8.466 -1.553 8.256 1.00 90.00 103 VAL A C 1
ATOM 786 O O . VAL A 1 103 ? -8.883 -0.394 8.242 1.00 90.00 103 VAL A O 1
ATOM 789 N N . VAL A 1 104 ? -8.139 -2.198 7.131 1.00 87.06 104 VAL A N 1
ATOM 790 C CA . VAL A 1 104 ? -8.314 -1.591 5.800 1.00 87.06 104 VAL A CA 1
ATOM 791 C C . VAL A 1 104 ? -9.789 -1.323 5.518 1.00 87.06 104 VAL A C 1
ATOM 793 O O . VAL A 1 104 ? -10.135 -0.219 5.106 1.00 87.06 104 VAL A O 1
ATOM 796 N N . ARG A 1 105 ? -10.673 -2.286 5.795 1.00 93.75 105 ARG A N 1
ATOM 797 C CA . ARG A 1 105 ? -12.124 -2.119 5.627 1.00 93.75 105 ARG A CA 1
ATOM 798 C C . ARG A 1 105 ? -12.665 -0.967 6.462 1.00 93.75 105 ARG A C 1
ATOM 800 O O . ARG A 1 105 ? -13.395 -0.138 5.928 1.00 93.75 105 ARG A O 1
ATOM 807 N N . ALA A 1 106 ? -12.274 -0.880 7.732 1.00 89.50 106 ALA A N 1
ATOM 808 C CA . ALA A 1 106 ? -12.672 0.223 8.599 1.00 89.50 106 ALA A CA 1
ATOM 809 C C . ALA A 1 106 ? -12.149 1.570 8.080 1.00 89.50 106 ALA A C 1
ATOM 811 O O . ALA A 1 106 ? -12.882 2.556 8.081 1.00 89.50 106 ALA A O 1
ATOM 812 N N . ARG A 1 107 ? -10.907 1.612 7.578 1.00 85.62 107 ARG A N 1
ATOM 813 C CA . ARG A 1 107 ? -10.320 2.830 7.008 1.00 85.62 107 ARG A CA 1
ATOM 814 C C . ARG A 1 107 ? -11.044 3.307 5.747 1.00 85.62 107 ARG A C 1
ATOM 816 O O . ARG A 1 107 ? -11.195 4.513 5.582 1.00 85.62 107 ARG A O 1
ATOM 823 N N . LEU A 1 108 ? -11.474 2.383 4.886 1.00 81.38 108 LEU A N 1
ATOM 824 C CA . LEU A 1 108 ? -12.240 2.690 3.673 1.00 81.38 108 LEU A CA 1
ATOM 825 C C . LEU A 1 108 ? -13.679 3.118 3.993 1.00 81.38 108 LEU A C 1
ATOM 827 O O . LEU A 1 108 ? -14.188 4.040 3.369 1.00 81.38 108 LEU A O 1
ATOM 831 N N . ALA A 1 109 ? -14.322 2.481 4.975 1.00 84.00 109 ALA A N 1
ATOM 832 C CA . ALA A 1 109 ? -15.695 2.798 5.371 1.00 84.00 109 ALA A CA 1
ATOM 833 C C . ALA A 1 109 ? -15.813 4.119 6.150 1.00 84.00 109 ALA A C 1
ATOM 835 O O . ALA A 1 109 ? -16.845 4.784 6.090 1.00 84.00 109 ALA A O 1
ATOM 836 N N . LEU A 1 110 ? -14.770 4.494 6.896 1.00 79.38 110 LEU A N 1
ATOM 837 C CA . LEU A 1 110 ? -14.750 5.673 7.762 1.00 79.38 110 LEU A CA 1
ATOM 838 C C . LEU A 1 110 ? -13.580 6.605 7.393 1.00 79.38 110 LEU A C 1
ATOM 840 O O . LEU A 1 110 ? -12.646 6.782 8.192 1.00 79.38 110 LEU A O 1
ATOM 844 N N . PRO A 1 111 ? -13.592 7.206 6.188 1.00 68.25 111 PRO A N 1
ATOM 845 C CA . PRO A 1 111 ? -12.541 8.125 5.780 1.00 68.25 111 PRO A CA 1
ATOM 846 C C . PRO A 1 111 ? -12.475 9.313 6.752 1.00 68.25 111 PRO A C 1
ATOM 848 O O . PRO A 1 111 ? -13.491 9.867 7.162 1.00 68.25 111 PRO A O 1
ATOM 851 N N . GLY A 1 112 ? -11.263 9.689 7.162 1.00 69.50 112 GLY A N 1
ATOM 852 C CA . GLY A 1 112 ? -11.027 10.827 8.062 1.00 69.50 112 GLY A CA 1
ATOM 853 C C . GLY A 1 112 ? -10.994 10.502 9.559 1.00 69.50 112 GLY A C 1
ATOM 854 O O . GLY A 1 112 ? -10.471 11.313 10.319 1.00 69.50 112 GLY A O 1
ATOM 855 N N . ARG A 1 113 ? -11.436 9.312 9.992 1.00 75.31 113 ARG A N 1
ATOM 856 C CA . ARG A 1 113 ? -11.269 8.882 11.393 1.00 75.31 113 ARG A CA 1
ATOM 857 C C . ARG A 1 113 ? -9.798 8.721 11.766 1.00 75.31 113 ARG A C 1
ATOM 859 O O . ARG A 1 113 ? -8.962 8.346 10.939 1.00 75.31 113 ARG A O 1
ATOM 866 N N . THR A 1 114 ? -9.475 8.991 13.020 1.00 82.06 114 THR A N 1
ATOM 867 C CA . THR A 1 114 ? -8.154 8.716 13.587 1.00 82.06 114 THR A CA 1
ATOM 868 C C . THR A 1 114 ? -7.958 7.214 13.796 1.00 82.06 114 THR A C 1
ATOM 870 O O . THR A 1 114 ? -8.908 6.427 13.776 1.00 82.06 114 THR A O 1
ATOM 873 N N . TRP A 1 115 ? -6.712 6.788 14.006 1.00 82.12 115 TRP A N 1
ATOM 874 C CA . TRP A 1 115 ? -6.433 5.380 14.282 1.00 82.12 115 TRP A CA 1
ATOM 875 C C . TRP A 1 115 ? -7.012 4.909 15.616 1.00 82.12 115 TRP A C 1
ATOM 877 O O . TRP A 1 115 ? -7.364 3.739 15.712 1.00 82.12 115 TRP A O 1
ATOM 887 N N . ASP A 1 116 ? -7.156 5.792 16.605 1.00 83.31 116 ASP A N 1
ATOM 888 C CA . ASP A 1 116 ? -7.757 5.451 17.898 1.00 83.31 116 ASP A CA 1
ATOM 889 C C . ASP A 1 116 ? -9.277 5.278 17.790 1.00 83.31 116 ASP A C 1
ATOM 891 O O . ASP A 1 116 ? -9.832 4.340 18.357 1.00 83.31 116 ASP A O 1
ATOM 895 N N . GLU A 1 117 ? -9.958 6.106 16.992 1.00 79.69 117 GLU A N 1
ATOM 896 C CA . GLU A 1 117 ? -11.387 5.918 16.696 1.00 79.69 117 GLU A CA 1
ATOM 897 C C . GLU A 1 117 ? -11.643 4.619 15.909 1.00 79.69 117 GLU A C 1
ATOM 899 O O . GLU A 1 117 ? -12.568 3.863 16.222 1.00 79.69 117 GLU A O 1
ATOM 904 N N . ILE A 1 118 ? -10.798 4.318 14.913 1.00 85.44 118 ILE A N 1
ATOM 905 C CA . ILE A 1 118 ? -10.849 3.040 14.182 1.00 85.44 118 ILE A CA 1
ATOM 906 C C . ILE A 1 118 ? -10.563 1.874 15.136 1.00 85.44 118 ILE A C 1
ATOM 908 O O . ILE A 1 118 ? -11.281 0.878 15.120 1.00 85.44 118 ILE A O 1
ATOM 912 N N . GLY A 1 119 ? -9.548 2.009 15.987 1.00 89.62 119 GLY A N 1
ATOM 913 C CA . GLY A 1 119 ? -9.184 1.012 16.987 1.00 89.62 119 GLY A CA 1
ATOM 914 C C . GLY A 1 119 ? -10.314 0.722 17.968 1.00 89.62 119 GLY A C 1
ATOM 915 O O . GLY A 1 119 ? -10.622 -0.439 18.207 1.00 89.62 119 GLY A O 1
ATOM 916 N N . THR A 1 120 ? -11.016 1.757 18.430 1.00 94.69 120 THR A N 1
ATOM 917 C CA . THR A 1 120 ? -12.187 1.625 19.314 1.00 94.69 120 THR A CA 1
ATOM 918 C C . THR A 1 120 ? -13.296 0.799 18.659 1.00 94.69 120 THR A C 1
ATOM 920 O O . THR A 1 120 ? -13.911 -0.040 19.307 1.00 94.69 120 THR A O 1
ATOM 923 N N . THR A 1 121 ? -13.520 0.987 17.355 1.00 94.94 121 THR A N 1
ATOM 924 C CA . THR A 1 121 ? -14.527 0.226 16.589 1.00 94.94 121 THR A CA 1
ATOM 925 C C . THR A 1 121 ? -14.143 -1.249 16.427 1.00 94.94 121 THR A C 1
ATOM 927 O O . THR A 1 121 ? -15.013 -2.108 16.323 1.00 94.94 121 THR A O 1
ATOM 930 N N . LEU A 1 122 ? -12.842 -1.545 16.384 1.00 93.94 122 LEU A N 1
ATOM 931 C CA . LEU A 1 122 ? -12.305 -2.885 16.136 1.00 93.94 122 LEU A CA 1
ATOM 932 C C . LEU A 1 122 ? -11.846 -3.611 17.411 1.00 93.94 122 LEU A C 1
ATOM 934 O O . LEU A 1 122 ? -11.316 -4.712 17.297 1.00 93.94 122 LEU A O 1
ATOM 938 N N . ASP A 1 123 ? -12.010 -2.999 18.587 1.00 96.31 123 ASP A N 1
ATOM 939 C CA . ASP A 1 123 ? -11.446 -3.457 19.866 1.00 96.31 123 ASP A CA 1
ATOM 940 C C . ASP A 1 123 ? -9.920 -3.693 19.799 1.00 96.31 123 ASP A C 1
ATOM 942 O O . ASP A 1 123 ? -9.369 -4.727 20.182 1.00 96.31 123 ASP A O 1
ATOM 946 N N . LEU A 1 124 ? -9.206 -2.716 19.228 1.00 89.88 124 LEU A N 1
ATOM 947 C CA . LEU A 1 124 ? -7.757 -2.739 19.040 1.00 89.88 124 LEU A CA 1
ATOM 948 C C . LEU A 1 124 ? -7.119 -1.405 19.454 1.00 89.88 124 LEU A C 1
ATOM 950 O O . LEU A 1 124 ? -7.693 -0.343 19.227 1.00 89.88 124 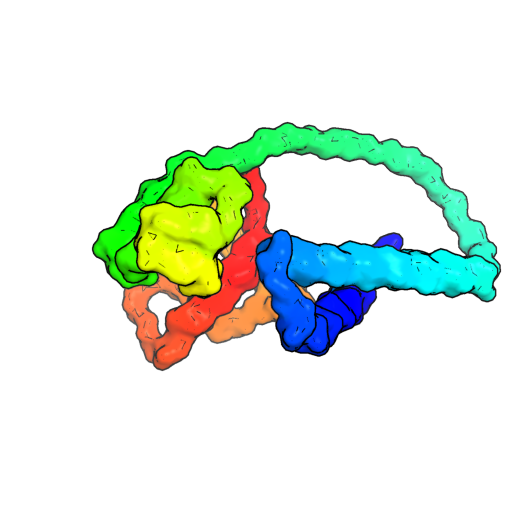LEU A O 1
ATOM 954 N N . PRO A 1 125 ? -5.872 -1.411 19.961 1.00 88.50 125 PRO A N 1
ATOM 955 C CA . PRO A 1 125 ? -5.113 -0.175 20.128 1.00 88.50 125 PRO A CA 1
ATOM 956 C C . PRO A 1 125 ? -4.904 0.530 18.779 1.00 88.50 125 PRO A C 1
ATOM 958 O O . PRO A 1 125 ? -4.495 -0.116 17.808 1.00 88.50 125 PRO A O 1
ATOM 961 N N . GLY A 1 126 ? -5.077 1.854 18.716 1.00 79.56 126 GLY A N 1
ATOM 962 C CA . GLY A 1 126 ? -4.906 2.609 17.468 1.00 79.56 126 GLY A CA 1
ATOM 963 C C . GLY A 1 126 ? -3.503 2.482 16.863 1.00 79.56 126 GLY A C 1
ATOM 964 O O . GLY A 1 126 ? -3.344 2.401 15.644 1.00 79.56 126 GLY A O 1
ATOM 965 N N . SER A 1 127 ? -2.469 2.323 17.694 1.00 72.19 127 SER A N 1
ATOM 966 C CA . SER A 1 127 ? -1.105 2.015 17.240 1.00 72.19 127 SER A CA 1
ATOM 967 C C . SER A 1 127 ? -1.015 0.690 16.468 1.00 72.19 127 SER A C 1
ATOM 969 O O . SER A 1 127 ? -0.320 0.606 15.452 1.00 72.19 127 SER A O 1
ATOM 971 N N . ARG A 1 128 ? -1.760 -0.341 16.891 1.00 82.62 128 ARG A N 1
ATOM 972 C CA . ARG A 1 128 ? -1.852 -1.623 16.180 1.00 82.62 128 ARG A CA 1
ATOM 973 C C . ARG A 1 128 ? -2.603 -1.455 14.860 1.00 82.62 128 ARG A C 1
ATOM 975 O O . ARG A 1 128 ? -2.160 -2.026 13.865 1.00 82.62 128 ARG A O 1
ATOM 982 N N . CYS A 1 129 ? -3.663 -0.646 14.823 1.00 78.19 129 CYS A N 1
ATOM 983 C CA . CYS A 1 129 ? -4.362 -0.305 13.581 1.00 78.19 129 CYS A CA 1
ATOM 984 C C . CYS A 1 129 ? -3.428 0.391 12.584 1.00 78.19 129 CYS A C 1
ATOM 986 O O . CYS A 1 129 ? -3.330 -0.041 11.441 1.00 78.19 129 CYS A O 1
ATOM 988 N N . ALA A 1 130 ? -2.660 1.393 13.016 1.00 75.25 130 ALA A N 1
ATOM 989 C CA . ALA A 1 130 ? -1.709 2.083 12.145 1.00 75.25 130 ALA A CA 1
ATOM 990 C C . ALA A 1 130 ? -0.664 1.121 11.543 1.00 75.25 130 ALA A C 1
ATOM 992 O O . ALA A 1 130 ? -0.422 1.130 10.334 1.00 75.25 130 ALA A O 1
ATOM 993 N N . VAL A 1 131 ? -0.075 0.241 12.364 1.00 77.88 131 VAL A N 1
ATOM 994 C CA . VAL A 1 131 ? 0.910 -0.753 11.897 1.00 77.88 131 VAL A CA 1
ATOM 995 C C . VAL A 1 131 ? 0.279 -1.770 10.944 1.00 77.88 131 VAL A C 1
ATOM 997 O O . VAL A 1 131 ? 0.868 -2.076 9.904 1.00 77.88 131 VAL A O 1
ATOM 1000 N N . ALA A 1 132 ? -0.906 -2.289 11.278 1.00 77.44 132 ALA A N 1
ATOM 1001 C CA . ALA A 1 132 ? -1.638 -3.224 10.428 1.00 77.44 132 ALA A CA 1
ATOM 1002 C C . ALA A 1 132 ? -1.978 -2.586 9.076 1.00 77.44 132 ALA A C 1
ATOM 1004 O O . ALA A 1 132 ? -1.718 -3.193 8.042 1.00 77.44 132 ALA A O 1
ATOM 1005 N N . HIS A 1 133 ? -2.444 -1.336 9.071 1.00 84.31 133 HIS A N 1
ATOM 1006 C CA . HIS A 1 133 ? -2.729 -0.582 7.855 1.00 84.31 133 HIS A CA 1
ATOM 1007 C C . HIS A 1 133 ? -1.484 -0.424 6.969 1.00 84.31 133 HIS A C 1
ATOM 1009 O O . HIS A 1 133 ? -1.524 -0.752 5.786 1.00 84.31 133 HIS A O 1
ATOM 1015 N N . CYS A 1 134 ? -0.347 0.013 7.525 1.00 76.75 134 CYS A N 1
ATOM 1016 C CA . CYS A 1 134 ? 0.896 0.168 6.757 1.00 76.75 134 CYS A CA 1
ATOM 1017 C C . CYS A 1 134 ? 1.357 -1.149 6.110 1.00 76.75 134 CYS A C 1
ATOM 1019 O O . CYS A 1 134 ? 1.795 -1.162 4.958 1.00 76.75 134 CYS A O 1
ATOM 1021 N N . ARG A 1 135 ? 1.242 -2.267 6.838 1.00 81.00 135 ARG A N 1
ATOM 1022 C CA . ARG A 1 135 ? 1.566 -3.602 6.313 1.00 81.00 135 ARG A CA 1
ATOM 1023 C C . ARG A 1 135 ? 0.583 -4.032 5.229 1.00 81.00 135 ARG A C 1
ATOM 1025 O O . ARG A 1 135 ? 1.015 -4.500 4.177 1.00 81.00 135 ARG A O 1
ATOM 1032 N N . ALA A 1 136 ? -0.710 -3.828 5.468 1.00 81.94 136 ALA A N 1
ATOM 1033 C CA . ALA A 1 136 ? -1.775 -4.165 4.538 1.00 81.94 136 ALA A CA 1
ATOM 1034 C C . ALA A 1 136 ? -1.623 -3.412 3.212 1.00 81.94 136 ALA A C 1
ATOM 1036 O O . ALA A 1 136 ? -1.666 -4.040 2.164 1.00 81.94 136 ALA A O 1
ATOM 1037 N N . VAL A 1 137 ? -1.336 -2.106 3.231 1.00 82.38 137 VAL A N 1
ATOM 1038 C CA . VAL A 1 137 ? -1.130 -1.306 2.007 1.00 82.38 137 VAL A CA 1
ATOM 1039 C C . VAL A 1 137 ? 0.017 -1.852 1.153 1.00 82.38 137 VAL A C 1
ATOM 1041 O O . VAL A 1 137 ? -0.110 -1.945 -0.066 1.00 82.38 137 VAL A O 1
ATOM 1044 N N . ALA A 1 138 ? 1.133 -2.256 1.767 1.00 78.81 138 ALA A N 1
ATOM 1045 C CA . ALA A 1 138 ? 2.250 -2.842 1.025 1.00 78.81 138 ALA A CA 1
ATOM 1046 C C . ALA A 1 138 ? 1.880 -4.187 0.372 1.00 78.81 138 ALA A C 1
ATOM 1048 O O . ALA A 1 138 ? 2.327 -4.476 -0.737 1.00 78.81 138 ALA A O 1
ATOM 1049 N N 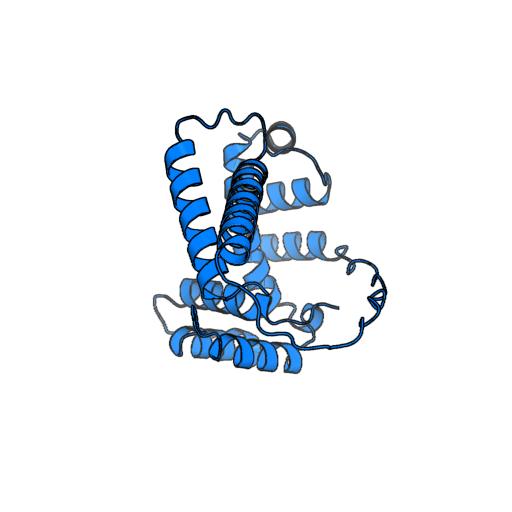. LYS A 1 139 ? 1.056 -4.996 1.047 1.00 83.88 139 LYS A N 1
ATOM 1050 C CA . LYS A 1 139 ? 0.554 -6.278 0.535 1.00 83.88 139 LYS A CA 1
ATOM 1051 C C . LYS A 1 139 ? -0.489 -6.088 -0.561 1.00 83.88 139 LYS A C 1
ATOM 1053 O O . LYS A 1 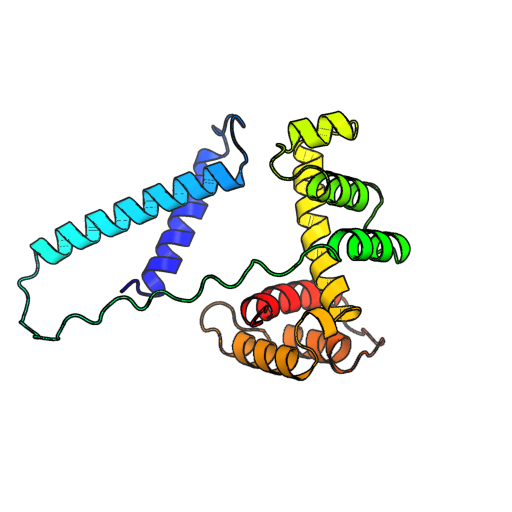139 ? -0.372 -6.707 -1.610 1.00 83.88 139 LYS A O 1
ATOM 1058 N N . LEU A 1 140 ? -1.444 -5.180 -0.360 1.00 83.81 140 LEU A N 1
ATOM 1059 C CA . LEU A 1 140 ? -2.461 -4.827 -1.350 1.00 83.81 140 LEU A CA 1
ATOM 1060 C C . LEU A 1 140 ? -1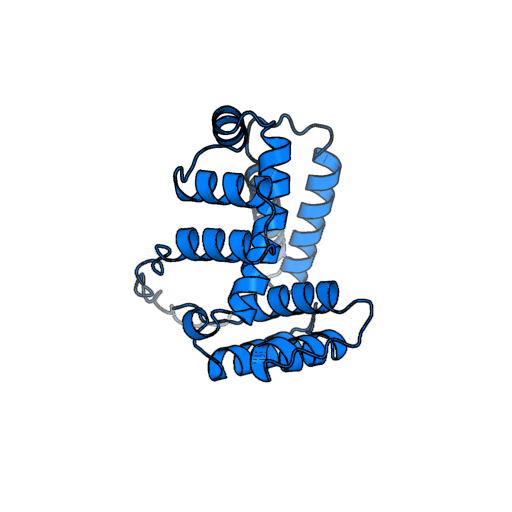.836 -4.271 -2.622 1.00 83.81 140 LEU A C 1
ATOM 1062 O O . LEU A 1 140 ? -2.285 -4.621 -3.703 1.00 83.81 140 LEU A O 1
ATOM 1066 N N . ARG A 1 141 ? -0.761 -3.478 -2.513 1.00 86.19 141 ARG A N 1
ATOM 1067 C CA . ARG A 1 141 ? 0.005 -3.042 -3.686 1.00 86.19 141 ARG A CA 1
ATOM 1068 C C . ARG A 1 141 ? 0.508 -4.238 -4.483 1.00 86.19 141 ARG A C 1
ATOM 1070 O O . ARG A 1 141 ? 0.294 -4.297 -5.683 1.00 86.19 141 ARG A O 1
ATOM 1077 N N . VAL A 1 142 ? 1.162 -5.194 -3.828 1.00 86.38 142 VAL A N 1
ATOM 1078 C CA . VAL A 1 142 ? 1.643 -6.405 -4.506 1.00 86.38 142 VAL A CA 1
ATOM 1079 C C . VAL A 1 142 ? 0.486 -7.197 -5.118 1.00 86.38 142 VAL A C 1
ATOM 1081 O O . VAL A 1 142 ? 0.574 -7.569 -6.284 1.00 86.38 142 VAL A O 1
ATOM 1084 N N . ALA A 1 143 ? -0.606 -7.397 -4.377 1.00 87.56 143 ALA A N 1
ATOM 1085 C CA . ALA A 1 143 ? -1.793 -8.088 -4.875 1.00 87.56 143 ALA A CA 1
ATOM 1086 C C . ALA A 1 143 ? -2.394 -7.388 -6.106 1.00 87.56 143 ALA A C 1
ATOM 1088 O O . ALA A 1 143 ? -2.796 -8.056 -7.053 1.00 87.56 143 ALA A O 1
ATOM 1089 N N . LEU A 1 144 ? -2.392 -6.054 -6.127 1.00 86.69 144 LEU A N 1
ATOM 1090 C CA . LEU A 1 144 ? -2.844 -5.250 -7.260 1.00 86.69 144 LEU A CA 1
ATOM 1091 C C . LEU A 1 144 ? -1.990 -5.513 -8.507 1.00 86.69 144 LEU A C 1
ATOM 1093 O O . LEU A 1 144 ? -2.538 -5.805 -9.562 1.00 86.69 144 LEU A O 1
ATOM 1097 N N . PHE A 1 145 ? -0.658 -5.496 -8.387 1.00 88.25 145 PHE A N 1
ATOM 1098 C CA . PHE A 1 145 ? 0.226 -5.815 -9.516 1.00 88.25 145 PHE A CA 1
ATOM 1099 C C . PHE A 1 145 ? 0.057 -7.260 -10.007 1.00 88.25 145 PHE A C 1
ATOM 1101 O O . PHE A 1 145 ? 0.082 -7.500 -11.210 1.00 88.25 145 PHE A O 1
ATOM 1108 N N . LEU A 1 146 ? -0.103 -8.225 -9.099 1.00 89.12 146 LEU A N 1
ATOM 1109 C CA . LEU A 1 146 ? -0.189 -9.642 -9.466 1.00 89.12 146 LEU A CA 1
ATOM 1110 C C . LEU A 1 146 ? -1.540 -10.032 -10.072 1.00 89.12 146 LEU A C 1
ATOM 1112 O O . LEU A 1 146 ? -1.585 -10.898 -10.946 1.00 89.12 146 LEU A O 1
ATOM 1116 N N . HIS A 1 147 ? -2.632 -9.431 -9.600 1.00 88.19 147 HIS A N 1
ATOM 1117 C CA . HIS A 1 147 ? -3.984 -9.901 -9.907 1.00 88.19 147 HIS A CA 1
ATOM 1118 C C . HIS A 1 147 ? -4.830 -8.905 -10.690 1.00 88.19 147 HIS A C 1
ATOM 1120 O O . HIS A 1 147 ? -5.755 -9.343 -11.364 1.00 88.19 147 HIS A O 1
ATOM 1126 N N . HIS A 1 148 ? -4.496 -7.613 -10.638 1.00 84.56 148 HIS A N 1
ATOM 1127 C CA . HIS A 1 148 ? -5.280 -6.551 -11.269 1.00 84.56 148 HIS A CA 1
ATOM 1128 C C . HIS A 1 148 ? -4.437 -5.543 -12.072 1.00 84.56 148 HIS A C 1
ATOM 1130 O O . HIS A 1 148 ? -4.562 -4.327 -11.878 1.00 84.56 148 HIS A O 1
ATOM 1136 N N . PRO A 1 149 ? -3.552 -5.996 -12.982 1.00 84.25 149 PRO A N 1
ATOM 1137 C CA . PRO A 1 149 ? -2.760 -5.092 -13.815 1.00 84.25 149 PRO A CA 1
ATOM 1138 C C . PRO A 1 149 ? -3.622 -4.200 -14.725 1.00 84.25 149 PRO A C 1
ATOM 1140 O O . PRO A 1 149 ? -3.168 -3.136 -15.140 1.00 84.25 149 PRO A O 1
ATOM 1143 N N . GLU A 1 150 ? -4.861 -4.594 -15.025 1.00 82.69 150 GLU A N 1
ATOM 1144 C CA . GLU A 1 150 ? -5.834 -3.797 -15.778 1.00 82.69 150 GLU A CA 1
ATOM 1145 C C . GLU A 1 150 ? -6.193 -2.479 -15.084 1.00 82.69 150 GLU A C 1
ATOM 1147 O O . GLU A 1 150 ? -6.368 -1.468 -15.760 1.00 82.69 150 GLU A O 1
ATOM 1152 N N . LEU A 1 151 ? -6.215 -2.459 -13.747 1.00 76.81 151 LEU A N 1
ATOM 1153 C CA . LEU A 1 151 ? -6.466 -1.248 -12.959 1.00 76.81 151 LEU A CA 1
ATOM 1154 C C . LEU A 1 151 ? -5.250 -0.307 -12.924 1.00 76.81 151 LEU A C 1
ATOM 1156 O O . LEU A 1 151 ? -5.365 0.834 -12.492 1.00 76.81 151 LEU A O 1
ATOM 1160 N N . LEU A 1 152 ? -4.087 -0.785 -13.378 1.00 78.31 152 LEU A N 1
ATOM 1161 C CA . LEU A 1 152 ? -2.813 -0.061 -13.412 1.00 78.31 152 LEU A CA 1
ATOM 1162 C C . LEU A 1 152 ? -2.436 0.413 -14.827 1.00 78.31 152 LEU A C 1
ATOM 1164 O O . LEU A 1 152 ? -1.263 0.656 -15.107 1.00 78.31 152 LEU A O 1
ATOM 1168 N N . GLY A 1 153 ? -3.405 0.487 -15.744 1.00 78.38 153 GLY A N 1
ATOM 1169 C CA . GLY A 1 153 ? -3.164 0.872 -17.140 1.00 78.38 153 GLY A CA 1
ATOM 1170 C C . GLY A 1 153 ? -2.648 -0.265 -18.032 1.00 78.38 153 GLY A C 1
ATOM 1171 O O . GLY A 1 153 ? -2.253 -0.029 -19.175 1.00 78.38 153 GLY A O 1
ATOM 1172 N N . GLY A 1 154 ? -2.660 -1.508 -17.542 1.00 82.19 154 GLY A N 1
ATOM 1173 C CA . GLY A 1 154 ? -2.307 -2.697 -18.313 1.00 82.19 154 GLY A CA 1
ATOM 1174 C C . GLY A 1 154 ? -0.805 -2.898 -18.530 1.00 82.19 154 GLY A C 1
ATOM 1175 O O . GLY A 1 154 ? 0.053 -2.190 -18.005 1.00 82.19 154 GLY A O 1
ATOM 1176 N N . GLU A 1 155 ? -0.459 -3.916 -19.318 1.00 87.31 155 GLU A N 1
ATOM 1177 C CA . GLU A 1 155 ? 0.927 -4.384 -19.441 1.00 87.31 155 GLU A CA 1
ATOM 1178 C C . GLU A 1 155 ? 1.882 -3.338 -20.045 1.00 87.31 155 GLU A C 1
ATOM 1180 O O . GLU A 1 155 ? 3.034 -3.226 -19.621 1.00 87.31 155 GLU A O 1
ATOM 1185 N N . SER A 1 156 ? 1.417 -2.543 -21.013 1.00 87.44 156 SER A N 1
ATOM 1186 C CA . SER A 1 156 ? 2.219 -1.480 -21.629 1.00 87.44 156 SER A CA 1
ATOM 1187 C C . SER A 1 156 ? 2.600 -0.393 -20.625 1.00 87.44 156 SER A C 1
ATOM 1189 O O . SER A 1 156 ? 3.768 0.002 -20.586 1.00 87.44 156 SER A O 1
ATOM 1191 N N . ALA A 1 157 ? 1.653 0.041 -19.785 1.00 86.88 157 ALA A N 1
ATOM 1192 C CA . ALA A 1 157 ? 1.898 1.027 -18.735 1.00 86.88 157 ALA A CA 1
ATOM 1193 C C . ALA A 1 157 ? 2.884 0.482 -17.695 1.00 86.88 157 ALA A C 1
ATOM 1195 O O . ALA A 1 157 ? 3.871 1.138 -17.366 1.00 86.88 157 ALA A O 1
ATOM 1196 N N . LEU A 1 158 ? 2.699 -0.771 -17.266 1.00 88.38 158 LEU A N 1
ATOM 1197 C CA . LEU A 1 158 ? 3.597 -1.435 -16.318 1.00 88.38 158 LEU A CA 1
ATOM 1198 C C . LEU A 1 158 ? 5.033 -1.557 -16.847 1.00 88.38 158 LEU A C 1
ATOM 1200 O O . LEU A 1 158 ? 5.987 -1.281 -16.118 1.00 88.38 158 LEU A O 1
ATOM 1204 N N . ARG A 1 159 ? 5.214 -1.940 -18.120 1.00 92.12 159 ARG A N 1
ATOM 1205 C CA . ARG A 1 159 ? 6.544 -2.002 -18.754 1.00 92.12 159 ARG A CA 1
ATOM 1206 C C . ARG A 1 159 ? 7.191 -0.623 -18.841 1.00 92.12 159 ARG A C 1
ATOM 1208 O O . ARG A 1 159 ? 8.389 -0.503 -18.586 1.00 92.12 159 ARG A O 1
ATOM 1215 N N . HIS A 1 160 ? 6.413 0.401 -19.189 1.00 89.69 160 HIS A N 1
ATOM 1216 C CA . HIS A 1 160 ? 6.898 1.774 -19.267 1.00 89.69 160 HIS A CA 1
ATOM 1217 C C . HIS A 1 160 ? 7.341 2.293 -17.893 1.00 89.69 160 HIS A C 1
ATOM 1219 O O . HIS A 1 160 ? 8.479 2.739 -17.746 1.00 89.69 160 HIS A O 1
ATOM 1225 N N . ALA A 1 161 ? 6.494 2.137 -16.875 1.00 86.88 161 ALA A N 1
ATOM 1226 C CA . ALA A 1 161 ? 6.782 2.526 -15.500 1.00 86.88 161 ALA A CA 1
ATOM 1227 C C . ALA A 1 161 ? 8.012 1.797 -14.938 1.00 86.88 161 ALA A C 1
ATOM 1229 O O . ALA A 1 161 ? 8.877 2.412 -14.317 1.00 86.88 161 ALA A O 1
ATOM 1230 N N . MET A 1 162 ? 8.157 0.498 -15.221 1.00 91.00 162 MET A N 1
ATOM 1231 C CA . MET A 1 162 ? 9.351 -0.269 -14.855 1.00 91.00 162 MET A CA 1
ATOM 1232 C C . MET A 1 162 ? 10.621 0.281 -15.521 1.00 91.00 162 MET A C 1
ATOM 1234 O O . MET A 1 162 ? 11.658 0.399 -14.865 1.00 91.00 162 MET A O 1
ATOM 1238 N N . ALA A 1 163 ? 10.553 0.641 -16.806 1.00 91.44 163 ALA A N 1
ATOM 1239 C CA . ALA A 1 163 ? 11.683 1.225 -17.525 1.00 91.44 163 ALA A CA 1
ATOM 1240 C C . ALA A 1 163 ? 12.059 2.620 -16.996 1.00 91.44 163 ALA A C 1
ATOM 1242 O O . ALA A 1 163 ? 13.245 2.945 -16.941 1.00 91.44 163 ALA A O 1
ATOM 1243 N N . GLN A 1 164 ? 11.078 3.431 -16.585 1.00 87.56 164 GLN A N 1
ATOM 1244 C CA . GLN A 1 164 ? 11.332 4.714 -15.929 1.00 87.56 164 GLN A CA 1
ATOM 1245 C C . GLN A 1 164 ? 11.959 4.530 -14.540 1.00 87.56 164 GLN A C 1
ATOM 1247 O O . GLN A 1 164 ? 12.972 5.164 -14.250 1.00 87.56 164 GLN A O 1
ATOM 1252 N N . ALA A 1 165 ? 11.429 3.612 -13.724 1.00 85.69 165 ALA A N 1
ATOM 1253 C CA . ALA A 1 165 ? 11.942 3.316 -12.384 1.00 85.69 165 ALA A CA 1
ATOM 1254 C C . ALA A 1 165 ? 13.414 2.865 -12.401 1.00 85.69 165 ALA A C 1
ATOM 1256 O O . ALA A 1 165 ? 14.186 3.179 -11.498 1.00 85.69 165 ALA A O 1
ATOM 1257 N N . ALA A 1 166 ? 13.840 2.154 -13.448 1.00 89.94 166 ALA A N 1
ATOM 1258 C CA . ALA A 1 166 ? 15.238 1.755 -13.630 1.00 89.94 166 ALA A CA 1
ATOM 1259 C C . ALA A 1 166 ? 16.183 2.929 -13.956 1.00 89.94 166 ALA A C 1
ATOM 1261 O O . ALA A 1 166 ? 17.392 2.805 -13.780 1.00 89.94 166 ALA A O 1
ATOM 1262 N N . ARG A 1 167 ? 15.653 4.061 -14.436 1.00 88.31 167 ARG A N 1
ATOM 1263 C CA . ARG A 1 167 ? 16.427 5.257 -14.814 1.00 88.31 167 ARG A CA 1
ATOM 1264 C C . ARG A 1 167 ? 16.524 6.295 -13.693 1.00 88.31 167 ARG A C 1
ATOM 1266 O O . ARG A 1 167 ? 17.164 7.325 -13.890 1.00 88.31 167 ARG A O 1
ATOM 1273 N N . VAL A 1 168 ? 15.896 6.050 -12.540 1.00 84.94 168 VAL A N 1
ATOM 1274 C CA . VAL A 1 168 ? 15.920 6.972 -11.395 1.00 84.94 168 VAL A CA 1
ATOM 1275 C C . VAL A 1 168 ? 17.342 7.057 -10.814 1.00 84.94 168 VAL A C 1
ATOM 1277 O O . VAL A 1 168 ? 17.894 6.021 -10.451 1.00 84.94 168 VAL A O 1
ATOM 1280 N N . PRO A 1 169 ? 17.940 8.259 -10.668 1.00 72.12 169 PRO A N 1
ATOM 1281 C CA . PRO A 1 169 ? 19.334 8.389 -10.227 1.00 72.12 169 PRO A CA 1
ATOM 1282 C C . PRO A 1 169 ? 19.610 7.961 -8.777 1.00 72.12 169 PRO A C 1
ATOM 1284 O O . PRO A 1 169 ? 20.672 7.413 -8.502 1.00 72.12 169 PRO A O 1
ATOM 1287 N N . HIS A 1 170 ? 18.681 8.218 -7.849 1.00 68.38 170 HIS A N 1
ATOM 1288 C CA . HIS A 1 170 ? 18.927 8.079 -6.402 1.00 68.38 170 HIS A CA 1
ATOM 1289 C C . HIS A 1 170 ? 18.443 6.747 -5.801 1.00 68.38 170 HIS A C 1
ATOM 1291 O O . HIS A 1 170 ? 18.925 6.341 -4.749 1.00 68.38 170 HIS A O 1
ATOM 1297 N N . ASP A 1 171 ? 17.517 6.050 -6.463 1.00 78.12 171 ASP A N 1
ATOM 1298 C CA . ASP A 1 171 ? 17.040 4.720 -6.053 1.00 78.12 171 ASP A CA 1
ATOM 1299 C C . ASP A 1 171 ? 16.531 3.932 -7.274 1.00 78.12 171 ASP A C 1
ATOM 1301 O O . ASP A 1 171 ? 15.325 3.711 -7.431 1.00 78.12 171 ASP A O 1
ATOM 1305 N N . PRO A 1 172 ? 17.430 3.550 -8.201 1.00 87.06 172 PRO A N 1
ATOM 1306 C CA . PRO A 1 172 ? 17.028 2.835 -9.399 1.00 87.06 172 PRO A CA 1
ATOM 1307 C C . PRO A 1 172 ? 16.434 1.473 -9.043 1.00 87.06 172 PRO A C 1
ATOM 1309 O O . PRO A 1 172 ? 16.820 0.812 -8.070 1.00 87.06 172 PRO A O 1
ATOM 1312 N N . LEU A 1 173 ? 15.510 1.009 -9.878 1.00 85.75 173 LEU A N 1
ATOM 1313 C CA . LEU A 1 173 ? 15.090 -0.385 -9.866 1.00 85.75 173 LEU A CA 1
ATOM 1314 C C . LEU A 1 173 ? 16.299 -1.279 -10.183 1.00 85.75 173 LEU A C 1
ATOM 1316 O O . LEU A 1 173 ? 16.824 -1.259 -11.297 1.00 85.75 173 LEU A O 1
ATOM 1320 N N . THR A 1 174 ? 16.748 -2.059 -9.201 1.00 90.69 174 THR A N 1
ATOM 1321 C CA . THR A 1 174 ? 17.911 -2.941 -9.366 1.00 90.69 174 THR A CA 1
ATOM 1322 C C . THR A 1 174 ? 17.595 -4.085 -10.329 1.00 90.69 174 THR A C 1
ATOM 1324 O O . THR A 1 174 ? 16.440 -4.481 -10.493 1.00 90.69 174 THR A O 1
ATOM 1327 N N . GLU A 1 175 ? 18.620 -4.692 -10.928 1.00 90.69 175 GLU A N 1
ATOM 1328 C CA . GLU A 1 175 ? 18.431 -5.813 -11.860 1.00 90.69 175 GLU A CA 1
ATOM 1329 C C . GLU A 1 175 ? 17.692 -6.999 -11.211 1.00 90.69 175 GLU A C 1
ATOM 1331 O O . GLU A 1 175 ? 16.832 -7.624 -11.832 1.00 90.69 175 GLU A O 1
ATOM 1336 N N . ALA A 1 176 ? 17.964 -7.273 -9.931 1.00 89.44 176 ALA A N 1
ATOM 1337 C CA . ALA A 1 176 ? 17.284 -8.323 -9.178 1.00 89.44 176 ALA A CA 1
ATOM 13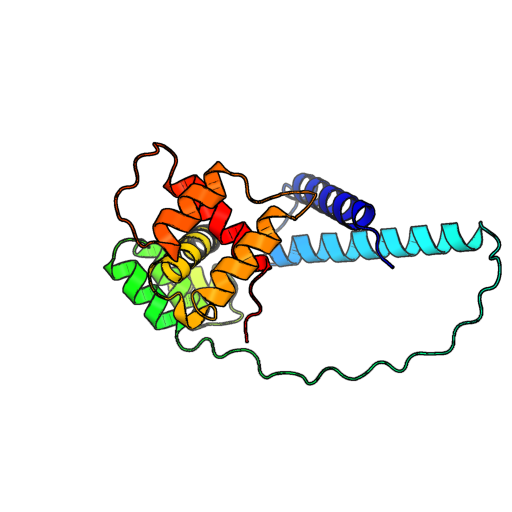38 C C . ALA A 1 176 ? 15.797 -8.013 -8.936 1.00 89.44 176 ALA A C 1
ATOM 1340 O O . ALA A 1 176 ? 14.968 -8.918 -9.027 1.00 89.44 176 ALA A O 1
ATOM 1341 N N . GLU A 1 177 ? 15.458 -6.757 -8.635 1.00 90.69 177 GLU A N 1
ATOM 1342 C CA . GLU A 1 177 ? 14.073 -6.296 -8.480 1.00 90.69 177 GLU A CA 1
ATOM 1343 C C . GLU A 1 177 ? 13.326 -6.334 -9.818 1.00 90.69 177 GLU A C 1
ATOM 1345 O O . GLU A 1 177 ? 12.200 -6.825 -9.875 1.00 90.69 177 GLU A O 1
ATOM 1350 N N . ALA A 1 178 ? 13.971 -5.890 -10.900 1.00 91.69 178 ALA A N 1
ATOM 1351 C CA . ALA A 1 178 ? 13.406 -5.896 -12.245 1.00 91.69 178 ALA A CA 1
ATOM 1352 C C . ALA A 1 178 ? 13.158 -7.318 -12.779 1.00 91.69 178 ALA A C 1
ATOM 1354 O O . ALA A 1 178 ? 12.119 -7.566 -13.386 1.00 91.69 178 ALA A O 1
ATOM 1355 N N . ASP A 1 179 ? 14.080 -8.261 -12.552 1.00 91.12 179 ASP A N 1
ATOM 1356 C CA . ASP A 1 179 ? 13.915 -9.675 -12.929 1.00 91.12 179 ASP A CA 1
ATOM 1357 C C . ASP A 1 179 ? 12.727 -10.309 -12.191 1.00 91.12 179 ASP A C 1
ATOM 1359 O O . ASP A 1 179 ? 11.874 -10.953 -12.801 1.00 91.12 179 ASP A O 1
ATOM 1363 N N . VAL A 1 180 ? 12.631 -10.060 -10.883 1.00 91.19 180 VAL A N 1
ATOM 1364 C CA . VAL A 1 180 ? 11.528 -10.524 -10.034 1.00 91.19 180 VAL A CA 1
ATOM 1365 C C . VAL A 1 180 ? 10.186 -9.936 -10.477 1.00 91.19 180 VAL A C 1
ATOM 1367 O O . VAL A 1 180 ? 9.221 -10.681 -10.650 1.00 91.19 180 VAL A O 1
ATOM 1370 N N . PHE A 1 181 ? 10.127 -8.624 -10.703 1.00 91.50 181 PHE A N 1
ATOM 1371 C CA . PHE A 1 181 ? 8.914 -7.946 -11.152 1.00 91.50 181 PHE A CA 1
ATOM 1372 C C . PHE A 1 181 ? 8.465 -8.457 -12.520 1.00 91.50 181 PHE A C 1
ATOM 1374 O O . PHE A 1 181 ? 7.311 -8.839 -12.681 1.00 91.50 181 PHE A O 1
ATOM 1381 N N . ARG A 1 182 ? 9.381 -8.539 -13.492 1.00 91.81 182 ARG A N 1
ATOM 1382 C CA . ARG A 1 182 ? 9.072 -9.016 -14.844 1.00 91.81 182 ARG A CA 1
ATOM 1383 C C . ARG A 1 182 ? 8.494 -10.422 -14.823 1.00 91.81 182 ARG A C 1
ATOM 1385 O O . ARG A 1 182 ? 7.418 -10.631 -15.365 1.00 91.81 182 ARG A O 1
ATOM 1392 N N . ARG A 1 183 ? 9.159 -11.364 -14.151 1.00 90.56 183 ARG A N 1
ATOM 1393 C CA . ARG A 1 183 ? 8.724 -12.767 -14.139 1.00 90.56 183 ARG A CA 1
ATOM 1394 C C . ARG A 1 183 ? 7.350 -12.952 -13.508 1.00 90.56 183 ARG A C 1
ATOM 1396 O O . ARG A 1 183 ? 6.566 -13.752 -14.003 1.00 90.56 183 ARG A O 1
ATOM 1403 N N . ALA A 1 184 ? 7.066 -12.237 -12.425 1.00 89.31 184 ALA A N 1
ATOM 1404 C CA . ALA A 1 184 ? 5.831 -12.446 -11.684 1.00 89.31 184 ALA A CA 1
ATOM 1405 C C . ALA A 1 184 ? 4.655 -11.593 -12.148 1.00 89.31 184 ALA A C 1
ATOM 1407 O O . ALA A 1 184 ? 3.527 -12.072 -12.155 1.00 89.31 184 ALA A O 1
ATOM 1408 N N . VAL A 1 185 ? 4.905 -10.337 -12.515 1.00 89.88 185 VAL A N 1
ATOM 1409 C CA . VAL A 1 185 ? 3.854 -9.377 -12.877 1.00 89.88 185 VAL A CA 1
ATOM 1410 C C . VAL A 1 185 ? 3.592 -9.399 -14.380 1.00 89.88 185 VAL A C 1
ATOM 1412 O O . VAL A 1 185 ? 2.439 -9.465 -14.797 1.00 89.88 185 VAL A O 1
ATOM 1415 N N . LEU A 1 186 ? 4.650 -9.372 -15.199 1.00 89.12 186 LEU A N 1
ATOM 1416 C CA . LEU A 1 186 ? 4.519 -9.316 -16.660 1.00 89.12 186 LEU A CA 1
ATOM 1417 C C . LEU A 1 186 ? 4.366 -10.722 -17.255 1.00 89.12 186 LEU A C 1
ATOM 1419 O O . LEU A 1 186 ? 3.385 -11.003 -17.934 1.00 89.12 186 LEU A O 1
ATOM 1423 N N . ASP A 1 187 ? 5.281 -11.635 -16.924 1.00 89.62 187 ASP A N 1
ATOM 1424 C CA . ASP A 1 187 ? 5.284 -12.997 -17.474 1.00 89.62 187 ASP A CA 1
ATOM 1425 C C . ASP A 1 187 ? 4.351 -13.957 -16.708 1.00 89.62 187 ASP A C 1
ATOM 1427 O O . ASP A 1 187 ? 4.158 -15.095 -17.138 1.00 89.62 187 ASP A O 1
ATOM 1431 N N . ARG A 1 188 ? 3.803 -13.523 -15.559 1.00 85.50 188 ARG A N 1
ATOM 1432 C CA . ARG A 1 188 ? 2.892 -14.286 -14.678 1.00 85.50 188 ARG A CA 1
ATOM 1433 C C . ARG A 1 188 ? 3.380 -15.695 -14.329 1.00 85.50 188 ARG A C 1
ATOM 1435 O O . ARG A 1 188 ? 2.588 -16.626 -14.169 1.00 85.50 188 ARG A O 1
ATOM 1442 N N . ARG A 1 189 ? 4.694 -15.878 -14.212 1.00 82.69 189 ARG A N 1
ATOM 1443 C CA . ARG A 1 189 ? 5.285 -17.166 -13.853 1.00 82.69 189 ARG A CA 1
ATOM 1444 C C . ARG A 1 189 ? 5.207 -17.399 -12.352 1.00 82.69 189 ARG A C 1
ATOM 1446 O O . ARG A 1 189 ? 5.472 -16.504 -11.558 1.00 82.69 189 ARG A O 1
ATOM 1453 N N . SER A 1 190 ? 4.897 -18.632 -11.965 1.00 68.06 190 SER A N 1
ATOM 1454 C CA . SER A 1 190 ? 4.799 -19.061 -10.567 1.00 68.06 190 SER A CA 1
ATOM 1455 C C . SER A 1 190 ? 6.112 -19.621 -9.989 1.00 68.06 190 SER A C 1
ATOM 1457 O O . SER A 1 190 ? 6.171 -19.946 -8.800 1.00 68.06 190 SER A O 1
ATOM 1459 N N . ASP A 1 191 ? 7.186 -19.719 -10.785 1.00 64.56 191 ASP A N 1
ATOM 1460 C CA . ASP A 1 191 ? 8.461 -20.343 -10.410 1.00 64.56 191 ASP A CA 1
ATOM 1461 C C . ASP A 1 191 ? 9.433 -19.371 -9.712 1.00 64.56 191 ASP A C 1
ATOM 1463 O O . ASP A 1 191 ? 10.486 -18.972 -10.213 1.00 64.56 191 ASP A O 1
ATOM 1467 N N . HIS A 1 192 ? 9.097 -19.012 -8.477 1.00 64.12 192 HIS A N 1
ATOM 1468 C CA . HIS A 1 192 ? 9.856 -18.051 -7.679 1.00 64.12 192 HIS A CA 1
ATOM 1469 C C . HIS A 1 192 ? 11.053 -18.710 -6.970 1.00 64.12 192 HIS A C 1
ATOM 1471 O O . HIS A 1 192 ? 10.970 -19.133 -5.820 1.00 64.12 192 HIS A O 1
ATOM 1477 N N . ARG A 1 193 ? 12.199 -18.816 -7.656 1.00 56.75 193 ARG A N 1
ATOM 1478 C CA . ARG A 1 193 ? 13.373 -19.579 -7.168 1.00 56.75 193 ARG A CA 1
ATOM 1479 C C . ARG A 1 193 ? 14.299 -18.848 -6.179 1.00 56.75 193 ARG A C 1
ATOM 1481 O O . ARG A 1 193 ? 15.243 -19.459 -5.682 1.00 56.75 193 ARG A O 1
ATOM 1488 N N . ARG A 1 194 ? 14.096 -17.556 -5.885 1.00 65.31 194 ARG A N 1
ATOM 1489 C CA . ARG A 1 194 ? 15.008 -16.779 -5.011 1.00 65.31 194 ARG A CA 1
ATOM 1490 C C . ARG A 1 194 ? 14.521 -16.745 -3.558 1.00 65.31 194 ARG A C 1
ATOM 1492 O O . ARG A 1 194 ? 13.373 -16.416 -3.297 1.00 65.31 194 ARG A O 1
ATOM 1499 N N . ARG A 1 195 ? 15.416 -16.971 -2.589 1.00 69.44 195 ARG A N 1
ATOM 1500 C CA . ARG A 1 195 ? 15.104 -16.980 -1.139 1.00 69.44 195 ARG A CA 1
ATOM 1501 C C . ARG A 1 195 ? 14.502 -15.662 -0.612 1.00 69.44 195 ARG A C 1
ATOM 1503 O O . ARG A 1 195 ? 13.781 -15.675 0.377 1.00 69.44 195 ARG A O 1
ATOM 1510 N N . ASN A 1 196 ? 14.787 -14.532 -1.259 1.00 82.00 196 ASN A N 1
ATOM 1511 C CA . ASN A 1 196 ? 14.337 -13.183 -0.883 1.00 82.00 196 ASN A CA 1
ATOM 1512 C C . ASN A 1 196 ? 13.301 -12.577 -1.851 1.00 82.00 196 ASN A C 1
ATOM 1514 O O . ASN A 1 196 ? 13.013 -11.380 -1.772 1.00 82.00 196 ASN A O 1
ATOM 1518 N N . TRP A 1 197 ? 12.736 -13.393 -2.744 1.00 84.06 197 TRP A N 1
ATOM 1519 C CA . TRP A 1 197 ? 11.754 -12.991 -3.755 1.00 84.06 197 TRP A CA 1
ATOM 1520 C C . TRP A 1 197 ? 10.639 -12.058 -3.225 1.00 84.06 197 TRP A C 1
ATOM 1522 O O . TRP A 1 197 ? 10.440 -11.005 -3.830 1.00 84.06 197 TRP A O 1
ATOM 1532 N N . PRO A 1 198 ? 9.977 -12.323 -2.074 1.00 83.62 198 PRO A N 1
ATOM 1533 C CA . PRO A 1 198 ? 8.857 -11.491 -1.621 1.00 83.62 198 PRO A CA 1
ATOM 1534 C C . PRO A 1 198 ? 9.279 -10.074 -1.219 1.00 83.62 198 PRO A C 1
ATOM 1536 O O . PRO A 1 198 ? 8.489 -9.134 -1.266 1.00 83.62 198 PRO A O 1
ATOM 1539 N N . THR A 1 199 ? 10.523 -9.902 -0.773 1.00 85.62 199 THR A N 1
ATOM 1540 C CA . THR A 1 199 ? 11.072 -8.586 -0.427 1.00 85.62 199 THR A CA 1
ATOM 1541 C C . THR A 1 199 ? 11.458 -7.819 -1.684 1.00 85.62 199 THR A C 1
ATOM 1543 O O . THR A 1 199 ? 11.130 -6.640 -1.786 1.00 85.62 199 THR A O 1
ATOM 1546 N N . LEU A 1 200 ? 12.074 -8.499 -2.656 1.00 88.88 200 LEU A N 1
ATOM 1547 C CA . LEU A 1 200 ? 12.411 -7.911 -3.953 1.00 88.88 200 LEU A CA 1
ATOM 1548 C C . LEU A 1 200 ? 11.158 -7.460 -4.706 1.00 88.88 200 LEU A C 1
ATOM 1550 O O . LEU A 1 200 ? 11.134 -6.342 -5.207 1.00 88.88 200 LEU A O 1
ATOM 1554 N N . LEU A 1 201 ? 10.098 -8.274 -4.718 1.00 89.31 201 LEU A N 1
ATOM 1555 C CA . LEU A 1 201 ? 8.847 -7.904 -5.376 1.00 89.31 201 LEU A CA 1
ATOM 1556 C C . LEU A 1 201 ? 8.202 -6.687 -4.709 1.00 89.31 201 LEU A C 1
ATOM 1558 O O . LEU A 1 201 ? 7.830 -5.744 -5.395 1.00 89.31 201 LEU A O 1
ATOM 1562 N N . ARG A 1 202 ? 8.104 -6.668 -3.372 1.00 86.19 202 ARG A N 1
ATOM 1563 C CA . ARG A 1 202 ? 7.552 -5.512 -2.642 1.00 86.19 202 ARG A CA 1
ATOM 1564 C C . ARG A 1 202 ? 8.326 -4.227 -2.927 1.00 86.19 202 ARG A C 1
ATOM 1566 O O . ARG A 1 202 ? 7.705 -3.178 -3.102 1.00 86.19 202 ARG A O 1
ATOM 1573 N N . SER A 1 203 ? 9.656 -4.313 -2.963 1.00 85.06 203 SER A N 1
ATOM 1574 C CA . SER A 1 203 ? 10.521 -3.183 -3.310 1.00 85.06 203 SER A CA 1
ATOM 1575 C C . SER A 1 203 ? 10.267 -2.724 -4.747 1.00 85.06 203 SER A C 1
ATOM 1577 O O . SER A 1 203 ? 9.932 -1.563 -4.971 1.00 85.06 203 SER A O 1
ATOM 1579 N N . ALA A 1 204 ? 10.275 -3.657 -5.704 1.00 87.94 204 ALA A N 1
ATOM 1580 C CA . ALA A 1 204 ? 10.004 -3.376 -7.108 1.00 87.94 204 ALA A CA 1
ATOM 1581 C C . ALA A 1 204 ? 8.639 -2.707 -7.319 1.00 87.94 204 ALA A C 1
ATOM 1583 O O . ALA A 1 204 ? 8.571 -1.634 -7.905 1.00 87.94 204 ALA A O 1
ATOM 1584 N N . CYS A 1 205 ? 7.558 -3.272 -6.772 1.00 84.12 205 CYS A N 1
ATOM 1585 C CA . CYS A 1 205 ? 6.218 -2.684 -6.849 1.00 84.12 205 CYS A CA 1
ATOM 1586 C C . CYS A 1 205 ? 6.163 -1.272 -6.244 1.00 84.12 205 CYS A C 1
ATOM 1588 O O . CYS A 1 205 ? 5.418 -0.427 -6.731 1.00 84.12 205 CYS A O 1
ATOM 1590 N N . THR A 1 206 ? 6.934 -1.003 -5.186 1.00 82.88 206 THR A N 1
ATOM 1591 C CA . THR A 1 206 ? 6.997 0.324 -4.548 1.00 82.88 206 THR A CA 1
ATOM 1592 C C . THR A 1 206 ? 7.723 1.346 -5.423 1.00 82.88 206 THR A C 1
ATOM 1594 O O . THR A 1 206 ? 7.309 2.499 -5.457 1.00 82.88 206 THR A O 1
ATOM 1597 N N . LYS A 1 207 ? 8.752 0.932 -6.168 1.00 82.88 207 LYS A N 1
ATOM 1598 C CA . LYS A 1 207 ? 9.445 1.797 -7.134 1.00 82.88 207 LYS A CA 1
ATOM 1599 C C . LYS A 1 207 ? 8.602 2.029 -8.389 1.00 82.88 207 LYS A C 1
ATOM 1601 O O . LYS A 1 207 ? 8.437 3.161 -8.818 1.00 82.88 207 LYS A O 1
ATOM 1606 N N . VAL A 1 208 ? 8.011 0.969 -8.944 1.00 84.50 208 VAL A N 1
ATOM 1607 C CA . VAL A 1 208 ? 7.239 1.029 -10.197 1.00 84.50 208 VAL A CA 1
ATOM 1608 C C . VAL A 1 208 ? 5.963 1.858 -10.053 1.00 84.50 208 VAL A C 1
ATOM 1610 O O . VAL A 1 208 ? 5.640 2.614 -10.962 1.00 84.50 208 VAL A O 1
ATOM 1613 N N . VAL A 1 209 ? 5.252 1.772 -8.920 1.00 80.69 209 VAL A N 1
ATOM 1614 C CA . VAL A 1 209 ? 3.985 2.511 -8.737 1.00 80.69 209 VAL A CA 1
ATOM 1615 C C . VAL A 1 209 ? 4.155 4.031 -8.835 1.00 80.69 209 VAL A C 1
ATOM 1617 O O . VAL A 1 209 ? 3.231 4.709 -9.263 1.00 80.69 209 VAL A O 1
ATOM 1620 N N . GLY A 1 210 ? 5.333 4.569 -8.493 1.00 76.44 210 GLY A N 1
ATOM 1621 C CA . GLY A 1 210 ? 5.622 6.005 -8.594 1.00 76.44 210 GLY A CA 1
ATOM 1622 C C . GLY A 1 210 ? 5.747 6.529 -10.029 1.00 76.44 210 GLY A C 1
ATOM 1623 O O . GLY A 1 210 ? 5.796 7.738 -10.222 1.00 76.44 210 GLY A O 1
ATOM 1624 N N . HIS A 1 211 ? 5.793 5.630 -11.014 1.00 80.75 211 HIS A N 1
ATOM 1625 C CA . HIS A 1 211 ? 5.928 5.935 -12.440 1.00 80.75 211 HIS A CA 1
ATOM 1626 C C . HIS A 1 211 ? 4.708 5.501 -13.260 1.00 80.75 211 HIS A C 1
ATOM 1628 O O . HIS A 1 211 ? 4.778 5.449 -14.487 1.00 80.75 211 HIS A O 1
ATOM 1634 N N . LEU A 1 212 ? 3.613 5.123 -12.595 1.00 75.19 212 LEU A N 1
ATOM 1635 C CA . LEU A 1 212 ? 2.354 4.847 -13.269 1.00 75.19 212 LEU A CA 1
ATOM 1636 C C . LEU A 1 212 ? 1.582 6.150 -13.426 1.00 75.19 212 LEU A C 1
ATOM 1638 O O . LEU A 1 212 ? 1.281 6.819 -12.437 1.00 75.19 212 LEU A O 1
ATOM 1642 N N . ASP A 1 213 ? 1.222 6.457 -14.667 1.00 61.94 213 ASP A N 1
ATOM 1643 C CA . ASP A 1 213 ? 0.207 7.455 -14.970 1.00 61.94 213 ASP A CA 1
ATOM 1644 C C . ASP A 1 213 ? -1.144 6.842 -14.579 1.00 61.94 213 ASP A C 1
ATOM 1646 O O . ASP A 1 213 ? -1.795 6.153 -15.364 1.00 61.94 213 ASP A O 1
ATOM 1650 N N . MET A 1 214 ? -1.504 6.981 -13.301 1.00 54.44 214 MET A N 1
ATOM 1651 C CA . MET A 1 214 ? -2.836 6.614 -12.834 1.00 54.44 214 MET A CA 1
ATOM 1652 C C . MET A 1 214 ? -3.842 7.574 -13.489 1.00 54.44 214 MET A C 1
ATOM 1654 O O . MET A 1 214 ? -3.586 8.782 -13.465 1.00 54.44 214 MET A O 1
ATOM 1658 N N . PRO A 1 215 ? -4.926 7.061 -14.098 1.00 42.84 215 PRO A N 1
ATOM 1659 C CA . PRO A 1 215 ? -5.956 7.896 -14.708 1.00 42.84 215 PRO A CA 1
ATOM 1660 C C . PRO A 1 215 ? -6.653 8.802 -13.688 1.00 42.84 215 PRO A C 1
ATOM 1662 O O . PRO A 1 215 ? -6.657 8.456 -12.482 1.00 42.84 215 PRO A O 1
#

Sequence (215 aa):
MCNAADAEDLGQAVAIRAWRGYATFRGESAFLTWVMAIASREAARLAAHRLRRAEREVPLEVQGEPVTAACLPHADPPSTDWLPALAEQACERGDLNLTEYAVVRARLALPGRTWDEIGTTLDLPGSRCAVAHCRAVAKLRVALFLHHPELLGGESALRHAMAQAARVPHDPLTEAEADVFRRAVLDRRSDHRRRNWPTLLRSACTKVVGHLDMP

Foldseek 3Di:
DQDPVNVVVLVVQLVVCLVVCVVVDPPPDDSVVVSVVSSVVSVVVVVVVVVVVCVVDDDDDDDDDDDDPDDDPPDDPPDPVCVLVLLVVCCVVVLAPPLLSLLSNLCVVDPPDQLCVSCVVVVHHSVSSVVSPVSSVLSSLLSCLQPPCVQLVHLVLLVQLLVVQQVDDPRRLDPQLSVLSCVCRVVVDPPQPDPCSVVSPSSSSVSSSVRGPRD

pLDDT: mean 74.54, std 17.07, range [32.28, 96.69]

Secondary structure (DSSP, 8-state):
---HHHHHHHHHHHHHHHHHHGGG---SS-HHHHHHHHHHHHHHHHHHHHHHHHTTSPPPP-------------PPPPP-TTHHHHHHHHHHTTSS-HHHHHHHHHHHHSTT--HHHHHHHHTS-HHHHHHHHHHHHHHHHHHHHHH-GGGGTHHHHHHHHHHHHTT-SSS---HHHHHHHIIIIIS-------TTHHHHHHHHHHHHHTT----

Organism: NCBI:txid68214

InterPro domains:
  IPR007627 RNA polymerase sigma-70 region 2 [PF04542] (3-53)
  IPR013325 RNA polymerase sigma factor, region 2 [SSF88946] (3-63)

Radius of gyration: 21.41 Å; chains: 1; bounding box: 40×61×44 Å